Protein AF-A0A9P1DW07-F1 (afdb_monomer)

Organism: NCBI:txid2562237

Radius of gyration: 21.12 Å; Cα contacts (8 Å, |Δi|>4): 269; chains: 1; bounding box: 63×43×65 Å

pLDDT: mean 90.55, std 12.45, range [36.62, 98.5]

Sequence (239 aa):
MSRAAELGVNEEPRSFKAEVWDQTCLALPICAGLLSTQVVNTVSTVLVGHLGARDLAAVGLAVSLANVTGYSVIVGVATTLGTTAGQAFGARHFQEVSLGLQRCVLLCCALLILVGAMWFHSHRLLLLVGQEEIIAAMAAKYLRILFPGLCCFMVTQCLQLWLAAQRVTGIQASSGALLALVHLPLCWYLVDHLGYLGAAIATSAGNFLRMLWVIFKTCRALRDLENSWQGLSKLALRG

Secondary structure (DSSP, 8-state):
--TTSS-S-------HHHHHHHHHHHHHHHHHHHHHHHHHHHHHHHHHHTT-HHHHHHHHHHHHHHIIIIIHHHHHHHHHHHHHHHHHHHTT-HHHHHHHHHHHHHHHHHHHHHHHHHHHTHHHHHHHTT--HHHHHHHHHHHHHHHHHHHHHHHHHHHHHHHHTTT--HHHHHHHHHHHHHHHHHHHHHHHHHTHHHHHHHHHHHHHHHHHHHHHHHHHHTTT-TTT-----GGGG--

Foldseek 3Di:
DDPPVPPPDPPPPPDPVVVVVLVCVLVVLQVLLVVLVVVLVVLLLVLLVVVDPLLSLLQVVLVVLCVVQQVVVLLVLLLVLLVQLLVCVVVVVLVSLQLSLVLSLVVSVVSLVVSLVCLCCQLVVCVVVVDDNVSSVSSSLLSNLLSLLSNLLSLLSNLQSSCSSVSNSNLSNVLSVQLNVQLNVQSNVQCVPVNSSSSSNSSSVSSNVSSVSSVVVSVVCCVVVVRNHPDDDPVSVVD

InterPro domains:
  IPR002528 Multi antimicrobial extrusion protein [PF01554] (29-188)

Mean predicted aligned error: 6.07 Å

Structure (mmCIF, N/CA/C/O backbone):
data_AF-A0A9P1DW07-F1
#
_entry.id   AF-A0A9P1DW07-F1
#
loop_
_atom_site.group_PDB
_atom_site.id
_atom_site.type_symbol
_atom_site.label_atom_id
_atom_site.label_alt_id
_atom_site.label_comp_id
_atom_site.label_asym_id
_atom_site.label_entity_id
_atom_site.label_seq_id
_atom_site.pdbx_PDB_ins_code
_atom_site.Cartn_x
_atom_site.Cartn_y
_atom_site.Cartn_z
_atom_site.occupancy
_atom_site.B_iso_or_equiv
_atom_site.auth_seq_id
_atom_site.auth_comp_id
_atom_site.auth_asym_id
_atom_site.auth_atom_id
_atom_site.pdbx_PDB_model_num
ATOM 1 N N . MET A 1 1 ? -40.790 -1.338 36.936 1.00 43.06 1 MET A N 1
ATOM 2 C CA . MET A 1 1 ? -40.320 -2.178 35.808 1.00 43.06 1 MET A CA 1
ATOM 3 C C . MET A 1 1 ? -41.123 -1.716 34.598 1.00 43.06 1 MET A C 1
ATOM 5 O O . MET A 1 1 ? -42.328 -1.850 34.640 1.00 43.06 1 MET A O 1
ATOM 9 N N . SER A 1 2 ? -40.601 -0.988 33.616 1.00 37.62 2 SER A N 1
ATOM 10 C CA . SER A 1 2 ? -39.431 -1.295 32.796 1.00 37.62 2 SER A CA 1
ATOM 11 C C . SER A 1 2 ? -38.773 -0.002 32.295 1.00 37.62 2 SER A C 1
ATOM 13 O O . SER A 1 2 ? -39.424 0.854 31.705 1.00 37.62 2 SER A O 1
ATOM 15 N N . ARG A 1 3 ? -37.462 0.106 32.521 1.00 36.62 3 ARG A N 1
ATOM 16 C CA . ARG A 1 3 ? -36.552 1.218 32.187 1.00 36.62 3 ARG A CA 1
ATOM 17 C C . ARG A 1 3 ? -36.231 1.289 30.677 1.00 36.62 3 ARG A C 1
ATOM 19 O O . ARG A 1 3 ? -35.144 1.695 30.292 1.00 36.62 3 ARG A O 1
ATOM 26 N N . ALA A 1 4 ? -37.158 0.823 29.838 1.00 42.22 4 ALA A N 1
ATOM 27 C CA . ALA A 1 4 ? -37.002 0.687 28.388 1.00 42.22 4 ALA A CA 1
ATOM 28 C C . ALA A 1 4 ? -37.765 1.759 27.584 1.00 42.22 4 ALA A C 1
ATOM 30 O O . ALA A 1 4 ? -37.569 1.855 26.379 1.00 42.22 4 ALA A O 1
ATOM 31 N N . ALA A 1 5 ? -38.603 2.578 28.233 1.00 40.47 5 ALA A N 1
ATOM 32 C CA . ALA A 1 5 ? -39.397 3.618 27.567 1.00 40.47 5 ALA A CA 1
ATOM 33 C C . ALA A 1 5 ? -38.744 5.020 27.565 1.00 40.47 5 ALA A C 1
ATOM 35 O O . ALA A 1 5 ? -39.228 5.908 26.878 1.00 40.47 5 ALA A O 1
ATOM 36 N N . GLU A 1 6 ? -37.631 5.222 28.282 1.00 41.44 6 GLU A N 1
ATOM 37 C CA . GLU A 1 6 ? -36.925 6.520 28.357 1.00 41.44 6 GLU A CA 1
ATOM 38 C C . GLU A 1 6 ? -35.762 6.660 27.357 1.00 41.44 6 GLU A C 1
ATOM 40 O O . GLU A 1 6 ? -35.101 7.691 27.315 1.00 41.44 6 GLU A O 1
ATOM 45 N N . LEU A 1 7 ? -35.506 5.648 26.518 1.00 44.91 7 LEU A N 1
ATOM 46 C CA . LEU A 1 7 ? -34.444 5.691 25.499 1.00 44.91 7 LEU A CA 1
ATOM 47 C C . LEU A 1 7 ? -34.952 6.088 24.104 1.00 44.91 7 LEU A C 1
ATOM 49 O O . LEU A 1 7 ? -34.228 5.962 23.118 1.00 44.91 7 LEU A O 1
ATOM 53 N N . GLY A 1 8 ? -36.174 6.620 24.025 1.00 43.88 8 GLY A N 1
ATOM 54 C CA . GLY A 1 8 ? -36.666 7.367 22.871 1.00 43.88 8 GLY A CA 1
ATOM 55 C C . GLY A 1 8 ? -35.970 8.724 22.765 1.00 43.88 8 GLY A C 1
ATOM 56 O O . GLY A 1 8 ? -36.554 9.741 23.105 1.00 43.88 8 GLY A O 1
ATOM 57 N N . VAL A 1 9 ? -34.698 8.691 22.364 1.00 50.78 9 VAL A N 1
ATOM 58 C CA . VAL A 1 9 ? -33.989 9.665 21.519 1.00 50.78 9 VAL A CA 1
ATOM 59 C C . VAL A 1 9 ? -34.606 11.073 21.505 1.00 50.78 9 VAL A C 1
ATOM 61 O O . VAL A 1 9 ? -35.211 11.495 20.526 1.00 50.78 9 VAL A O 1
ATOM 64 N N . ASN A 1 10 ? -34.381 11.831 22.577 1.00 39.56 10 ASN A N 1
ATOM 65 C CA . ASN A 1 10 ? -34.263 13.285 22.489 1.00 39.56 10 ASN A CA 1
ATOM 66 C C . ASN A 1 10 ? -32.788 13.610 22.205 1.00 39.56 10 ASN A C 1
ATOM 68 O O . ASN A 1 10 ? -32.076 14.118 23.069 1.00 39.56 10 ASN A O 1
ATOM 72 N N . GLU A 1 11 ? -32.296 13.254 21.017 1.00 58.53 11 GLU A N 1
ATOM 73 C CA . GLU A 1 11 ? -31.087 13.892 20.496 1.00 58.53 11 GLU A CA 1
ATOM 74 C C . GLU A 1 11 ? -31.536 15.226 19.900 1.00 58.53 11 GLU A C 1
ATOM 76 O O . GLU A 1 11 ? -32.141 15.253 18.828 1.00 58.53 11 GLU A O 1
ATOM 81 N N . GLU A 1 12 ? -31.297 16.339 20.606 1.00 59.44 12 GLU A N 1
ATOM 82 C CA . GLU A 1 12 ? -31.370 17.645 19.949 1.00 59.44 12 GLU A CA 1
ATOM 83 C C . GLU A 1 12 ? -30.532 17.573 18.664 1.00 59.44 12 GLU A C 1
ATOM 85 O O . GLU A 1 12 ? -29.403 17.064 18.708 1.00 59.44 12 GLU A O 1
ATOM 90 N N . PRO A 1 13 ? -31.055 18.044 17.517 1.00 63.47 13 PRO A N 1
ATOM 91 C CA . PRO A 1 13 ? -30.317 17.989 16.270 1.00 63.47 13 PRO A CA 1
ATOM 92 C C . PRO A 1 13 ? -28.985 18.707 16.476 1.00 63.47 13 PRO A C 1
ATOM 94 O O . PRO A 1 13 ? -28.950 19.909 16.755 1.00 63.47 13 PRO A O 1
ATOM 97 N N . ARG A 1 14 ? -27.879 17.954 16.379 1.00 69.19 14 ARG A N 1
ATOM 98 C CA . ARG A 1 14 ? -26.529 18.514 16.476 1.00 69.19 14 ARG A CA 1
ATOM 99 C C . ARG A 1 14 ? -26.447 19.731 15.565 1.00 69.19 14 ARG A C 1
ATOM 101 O O . ARG A 1 14 ? -26.836 19.669 14.399 1.00 69.19 14 ARG A O 1
ATOM 108 N N . SER A 1 15 ? -25.932 20.837 16.100 1.00 87.69 15 SER A N 1
ATOM 109 C CA . SER A 1 15 ? -25.733 22.056 15.320 1.00 87.69 15 SER A CA 1
ATOM 110 C C . SER A 1 15 ? -24.989 21.722 14.029 1.00 87.69 15 SER A C 1
ATOM 112 O O . SER A 1 15 ? -23.922 21.109 14.073 1.00 87.69 15 SER A O 1
ATOM 114 N N . PHE A 1 16 ? -25.528 22.153 12.887 1.00 90.19 16 PHE A N 1
ATOM 115 C CA . PHE A 1 16 ? -24.941 21.897 11.569 1.00 90.19 16 PHE A CA 1
ATOM 116 C C . PHE A 1 16 ? -23.444 22.251 11.521 1.00 90.19 16 PHE A C 1
ATOM 118 O O . PHE A 1 16 ? -22.646 21.524 10.939 1.00 90.19 16 PHE A O 1
ATOM 125 N N . LYS A 1 17 ? -23.037 23.327 12.214 1.00 90.38 17 LYS A N 1
ATOM 126 C CA . LYS A 1 17 ? -21.627 23.732 12.325 1.00 90.38 17 LYS A CA 1
ATOM 127 C C . LYS A 1 1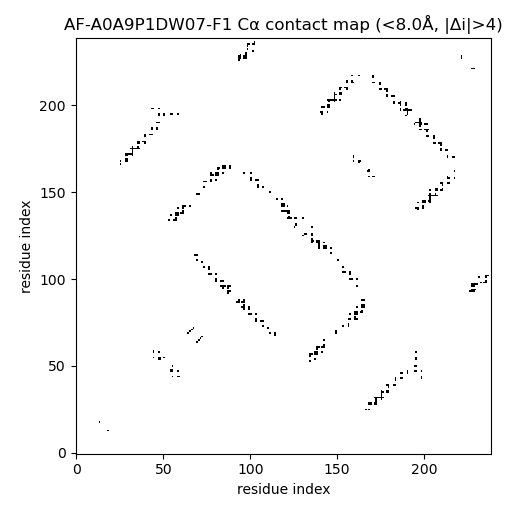7 ? -20.757 22.682 13.025 1.00 90.38 17 LYS A C 1
ATOM 129 O O . LYS A 1 17 ? -19.628 22.462 12.602 1.00 90.38 17 LYS A O 1
ATOM 134 N N . ALA A 1 18 ? -21.267 22.059 14.085 1.00 88.69 18 ALA A N 1
ATOM 135 C CA . ALA A 1 18 ? -20.545 21.032 14.831 1.00 88.69 18 ALA A CA 1
ATOM 136 C C . ALA A 1 18 ? -20.395 19.744 14.008 1.00 88.69 18 ALA A C 1
ATOM 138 O O . ALA A 1 18 ? -19.326 19.141 14.017 1.00 88.69 18 ALA A O 1
ATOM 139 N N . GLU A 1 19 ? -21.427 19.369 13.249 1.00 88.88 19 GLU A N 1
ATOM 140 C CA . GLU A 1 19 ? -21.374 18.206 12.356 1.00 88.88 19 GLU A CA 1
ATOM 141 C C . GLU A 1 19 ? -20.371 18.417 11.211 1.00 88.88 19 GLU A C 1
ATOM 143 O O . GLU A 1 19 ? -19.511 17.570 10.973 1.00 88.88 19 GLU A O 1
ATOM 148 N N . VAL A 1 20 ? -20.403 19.584 10.554 1.00 92.00 20 VAL A N 1
ATOM 149 C CA . VAL A 1 20 ? -19.418 19.946 9.516 1.00 92.00 20 VAL A CA 1
ATOM 150 C C . VAL A 1 20 ? -17.993 19.923 10.072 1.00 92.00 20 VAL A C 1
ATOM 152 O O . VAL A 1 20 ? -17.072 19.450 9.401 1.00 92.00 20 VAL A O 1
ATOM 155 N N . TRP A 1 21 ? -17.798 20.415 11.297 1.00 91.94 21 TRP A N 1
ATOM 156 C CA . TRP A 1 21 ? -16.494 20.401 11.955 1.00 91.94 21 TRP A CA 1
ATOM 157 C C . TRP A 1 21 ? -15.993 18.975 12.217 1.00 91.94 21 TRP A C 1
ATOM 159 O O . TRP A 1 21 ? -14.863 18.659 11.845 1.00 91.94 21 TRP A O 1
ATOM 169 N N . ASP A 1 22 ? -16.834 18.097 12.774 1.00 88.38 22 ASP A N 1
ATOM 170 C CA . ASP A 1 22 ? -16.482 16.693 13.047 1.00 88.38 22 ASP A CA 1
ATOM 171 C C . ASP A 1 22 ? -16.083 15.958 11.757 1.00 88.38 22 ASP A C 1
ATOM 173 O O . ASP A 1 22 ? -15.018 15.338 11.680 1.00 88.38 22 ASP A O 1
ATOM 177 N N . GLN A 1 23 ? -16.875 16.114 10.692 1.00 90.62 23 GLN A N 1
ATOM 178 C CA . GLN A 1 23 ? -16.579 15.508 9.390 1.00 90.62 23 GLN A CA 1
ATOM 179 C C . GLN A 1 23 ? -15.276 16.035 8.786 1.00 90.62 23 GLN A C 1
ATOM 181 O O . GLN A 1 23 ? -14.474 15.259 8.261 1.00 90.62 23 GLN A O 1
ATOM 186 N N . THR A 1 24 ? -15.022 17.338 8.902 1.00 90.62 24 THR A N 1
ATOM 187 C CA . THR A 1 24 ? -13.782 17.949 8.408 1.00 90.62 24 THR A CA 1
ATOM 188 C C . THR A 1 24 ? -12.565 17.420 9.170 1.00 90.62 24 THR A C 1
ATOM 190 O O . THR A 1 24 ? -11.564 17.052 8.551 1.00 90.62 24 THR A O 1
ATOM 193 N N . CYS A 1 25 ? -12.651 17.302 10.498 1.00 90.81 25 CYS A N 1
ATOM 194 C CA . CYS A 1 25 ? -11.580 16.746 11.327 1.00 90.81 25 CYS A CA 1
ATOM 195 C C . CYS A 1 25 ? -11.267 15.279 10.997 1.00 90.81 25 CYS A C 1
ATOM 197 O O . CYS A 1 25 ? -10.108 14.875 11.091 1.00 90.81 25 CYS A O 1
ATOM 199 N N . LEU A 1 26 ? -12.259 14.490 10.573 1.00 88.50 26 LEU A N 1
ATOM 200 C CA . LEU A 1 26 ? -12.047 13.110 10.124 1.00 88.50 26 LEU A CA 1
ATOM 201 C C . LEU A 1 26 ? -11.468 13.034 8.706 1.00 88.50 26 LEU A C 1
ATOM 203 O O . LEU A 1 26 ? -10.586 12.209 8.455 1.00 88.50 26 LEU A O 1
ATOM 207 N N . ALA A 1 27 ? -11.932 13.893 7.797 1.00 88.62 27 ALA A N 1
ATOM 208 C CA . ALA A 1 27 ? -11.516 13.901 6.397 1.00 88.62 27 ALA A CA 1
ATOM 209 C C . ALA A 1 27 ? -10.078 14.406 6.206 1.00 88.62 27 ALA A C 1
ATOM 211 O O . ALA A 1 27 ? -9.332 13.847 5.400 1.00 88.62 27 ALA A O 1
ATOM 212 N N . LEU A 1 28 ? -9.657 15.426 6.961 1.00 90.25 28 LEU A N 1
ATOM 213 C CA . LEU A 1 28 ? -8.336 16.051 6.816 1.00 90.25 28 LEU A CA 1
ATOM 214 C C . LEU A 1 28 ? -7.167 15.043 6.921 1.00 90.25 28 LEU A C 1
ATOM 216 O O . LEU A 1 28 ? -6.343 15.006 6.001 1.00 90.25 28 LEU A O 1
ATOM 220 N N . PRO A 1 29 ? -7.084 14.176 7.953 1.00 88.38 29 PRO A N 1
ATOM 221 C CA . PRO A 1 29 ? -6.041 13.150 8.047 1.00 88.38 29 PRO A CA 1
ATOM 222 C C . PRO A 1 29 ? -6.049 12.139 6.894 1.00 88.38 29 PRO A C 1
ATOM 224 O O . PRO A 1 29 ? -4.987 11.703 6.442 1.00 88.38 29 PRO A O 1
ATOM 227 N N . ILE A 1 30 ? -7.238 11.766 6.412 1.00 88.44 30 ILE A N 1
ATOM 228 C CA . ILE A 1 30 ? -7.403 10.821 5.301 1.00 88.44 30 ILE A CA 1
ATOM 229 C C . ILE A 1 30 ? -6.843 11.448 4.022 1.00 88.44 30 ILE A C 1
ATOM 231 O O . ILE A 1 30 ? -5.976 10.855 3.375 1.00 88.44 30 ILE A O 1
ATOM 235 N N . CYS A 1 31 ? -7.277 12.670 3.702 1.00 91.25 31 CYS A N 1
ATOM 236 C CA . CYS A 1 31 ? -6.806 13.432 2.547 1.00 91.25 31 CYS A CA 1
ATOM 237 C C . CYS A 1 31 ? -5.290 13.633 2.587 1.00 91.25 31 CYS A C 1
ATOM 239 O O . CYS A 1 31 ? -4.614 13.374 1.593 1.00 91.25 31 CYS A O 1
ATOM 241 N N . ALA A 1 32 ? -4.743 14.021 3.742 1.00 88.12 32 ALA A N 1
ATOM 242 C CA . ALA A 1 32 ? -3.303 14.186 3.915 1.00 88.12 32 ALA A CA 1
ATOM 243 C C . ALA A 1 32 ? -2.537 12.887 3.607 1.00 88.12 32 ALA A C 1
ATOM 245 O O . ALA A 1 32 ? -1.583 12.907 2.831 1.00 88.12 32 ALA A O 1
ATOM 246 N N . GLY A 1 33 ? -2.983 11.743 4.140 1.00 87.19 33 GLY A N 1
ATOM 247 C CA . GLY A 1 33 ? -2.339 10.451 3.879 1.00 87.19 33 GLY A CA 1
ATOM 248 C C . GLY A 1 33 ? -2.427 9.994 2.414 1.00 87.19 33 GLY A C 1
ATOM 249 O O . GLY A 1 33 ? -1.466 9.429 1.880 1.00 87.19 33 GLY A O 1
ATOM 250 N N . LEU A 1 34 ? -3.554 10.257 1.744 1.00 88.38 34 LEU A N 1
ATOM 251 C CA . LEU A 1 34 ? -3.725 9.961 0.316 1.00 88.38 34 LEU A CA 1
ATOM 252 C C . LEU A 1 34 ? -2.810 10.833 -0.548 1.00 88.38 34 LEU A C 1
ATOM 254 O O . LEU A 1 34 ? -2.123 10.314 -1.427 1.00 88.38 34 LEU A O 1
ATOM 258 N N . LEU A 1 35 ? -2.733 12.133 -0.255 1.00 90.81 35 LEU A N 1
ATOM 259 C CA . LEU A 1 35 ? -1.839 13.059 -0.951 1.00 90.81 35 LEU A CA 1
ATOM 260 C C . LEU A 1 35 ? -0.374 12.648 -0.802 1.00 90.81 35 LEU A C 1
ATOM 262 O O . LEU A 1 35 ? 0.342 12.617 -1.800 1.00 90.81 35 LEU A O 1
ATOM 266 N N . SER A 1 36 ? 0.067 12.252 0.398 1.00 87.94 36 SER A N 1
ATOM 267 C CA . SER A 1 36 ? 1.431 11.739 0.596 1.00 87.94 36 SER A CA 1
ATOM 268 C C . SER A 1 36 ? 1.735 10.538 -0.302 1.00 87.94 36 SER A C 1
ATOM 270 O O . SER A 1 36 ? 2.817 10.454 -0.878 1.00 87.94 36 SER A O 1
ATOM 272 N N . THR A 1 37 ? 0.768 9.631 -0.463 1.00 87.75 37 THR A N 1
ATOM 273 C CA . THR A 1 37 ? 0.916 8.455 -1.335 1.00 87.75 37 THR A CA 1
ATOM 274 C C . THR A 1 37 ? 1.032 8.867 -2.807 1.00 87.75 37 THR A C 1
ATOM 276 O O . THR A 1 37 ? 1.888 8.354 -3.526 1.00 87.75 37 THR A O 1
ATOM 279 N N . GLN A 1 38 ? 0.232 9.842 -3.250 1.00 88.38 38 GLN A N 1
ATOM 280 C CA . GLN A 1 38 ? 0.301 10.357 -4.621 1.00 88.38 38 GLN A CA 1
ATOM 281 C C . GLN A 1 38 ? 1.623 11.073 -4.908 1.00 88.38 38 GLN A C 1
ATOM 283 O O . GLN A 1 38 ? 2.214 10.850 -5.960 1.00 88.38 38 GLN A O 1
ATOM 288 N N . VAL A 1 39 ? 2.124 11.880 -3.969 1.00 90.00 39 VAL A N 1
ATOM 289 C CA . VAL A 1 39 ? 3.433 12.545 -4.096 1.00 90.00 39 VAL A CA 1
ATOM 290 C C . VAL A 1 39 ? 4.546 11.515 -4.275 1.00 90.00 39 VAL A C 1
ATOM 292 O O . VAL A 1 39 ? 5.371 11.652 -5.175 1.00 90.00 39 VAL A O 1
ATOM 295 N N . VAL A 1 40 ? 4.535 10.457 -3.466 1.00 89.94 40 VAL A N 1
ATOM 296 C CA . VAL A 1 40 ? 5.505 9.358 -3.541 1.00 89.94 40 VAL A CA 1
ATOM 297 C C . VAL A 1 40 ? 5.489 8.672 -4.913 1.00 89.94 40 VAL A C 1
ATOM 299 O O . VAL A 1 40 ? 6.546 8.511 -5.525 1.00 89.94 40 VAL A O 1
ATOM 302 N N . ASN A 1 41 ? 4.304 8.351 -5.438 1.00 88.56 41 ASN A N 1
ATOM 303 C CA . ASN A 1 41 ? 4.158 7.740 -6.764 1.00 88.56 41 ASN A CA 1
ATOM 304 C C . ASN A 1 41 ? 4.652 8.662 -7.892 1.00 88.56 41 ASN A C 1
ATOM 306 O O . ASN A 1 41 ? 5.342 8.216 -8.816 1.00 88.56 41 ASN A O 1
ATOM 310 N N . THR A 1 42 ? 4.331 9.955 -7.807 1.00 89.62 42 THR A N 1
ATOM 311 C CA . THR A 1 42 ? 4.776 10.959 -8.780 1.00 89.62 42 THR A CA 1
ATOM 312 C C . THR A 1 42 ? 6.293 11.085 -8.780 1.00 89.62 42 THR A C 1
ATOM 314 O O . THR A 1 42 ? 6.902 11.028 -9.845 1.00 89.62 42 THR A O 1
ATOM 317 N N . VAL A 1 43 ? 6.927 11.189 -7.608 1.00 90.44 43 VAL A N 1
ATOM 318 C CA . VAL A 1 43 ? 8.388 11.320 -7.521 1.00 90.44 43 VAL A CA 1
ATOM 319 C C . VAL A 1 43 ? 9.093 10.086 -8.074 1.00 90.44 43 VAL A C 1
ATOM 321 O O . VAL A 1 43 ? 10.026 10.236 -8.858 1.00 90.44 43 VAL A O 1
ATOM 324 N N . SER A 1 44 ? 8.627 8.874 -7.758 1.00 91.31 44 SER A N 1
ATOM 325 C CA . SER A 1 44 ? 9.186 7.656 -8.360 1.00 91.31 44 SER A CA 1
ATOM 326 C C . SER A 1 44 ? 9.119 7.674 -9.885 1.00 91.31 44 SER A C 1
ATOM 328 O O . SER A 1 44 ? 10.089 7.306 -10.543 1.00 91.31 44 SER A O 1
ATOM 330 N N . THR A 1 45 ? 8.007 8.140 -10.451 1.00 89.81 45 THR A N 1
ATOM 331 C CA . THR A 1 45 ? 7.834 8.226 -11.908 1.00 89.81 45 THR A CA 1
ATOM 332 C C . THR A 1 45 ? 8.760 9.276 -12.525 1.00 89.81 45 THR A C 1
ATOM 334 O O . THR A 1 45 ? 9.390 9.008 -13.544 1.00 89.81 45 THR A O 1
ATOM 337 N N . VAL A 1 46 ? 8.900 10.444 -11.888 1.00 93.69 46 VAL A N 1
ATOM 338 C CA . VAL A 1 46 ? 9.819 11.509 -12.330 1.00 93.69 46 VAL A CA 1
ATOM 339 C C . VAL A 1 46 ? 11.270 11.028 -12.314 1.00 93.69 46 VAL A C 1
ATOM 341 O O . VAL A 1 46 ? 11.989 11.228 -13.289 1.00 93.69 46 VAL A O 1
ATOM 344 N N . LEU A 1 47 ? 11.694 10.348 -11.244 1.00 94.19 47 LEU A N 1
ATOM 345 C CA . LEU A 1 47 ? 13.055 9.822 -11.123 1.00 94.19 47 LEU A CA 1
ATOM 346 C C . LEU A 1 47 ? 13.369 8.783 -12.202 1.00 94.19 47 LEU A C 1
ATOM 348 O O . LEU A 1 47 ? 14.429 8.848 -12.816 1.00 94.19 47 LEU A O 1
ATOM 352 N N . VAL A 1 48 ? 12.439 7.866 -12.481 1.00 94.75 48 VAL A N 1
ATOM 353 C CA . VAL A 1 48 ? 12.589 6.917 -13.595 1.00 94.75 48 VAL A CA 1
ATOM 354 C C . VAL A 1 48 ? 12.602 7.644 -14.942 1.00 94.75 48 VAL A C 1
ATOM 356 O O . VAL A 1 48 ? 13.348 7.254 -15.835 1.00 94.75 48 VAL A O 1
ATOM 359 N N . GLY A 1 49 ? 11.830 8.722 -15.088 1.00 94.12 49 GLY A N 1
ATOM 360 C CA . GLY A 1 49 ? 11.811 9.553 -16.292 1.00 94.12 49 GLY A CA 1
ATOM 361 C C . GLY A 1 49 ? 13.183 10.110 -16.680 1.00 94.12 49 GLY A C 1
ATOM 362 O O . GLY A 1 49 ? 13.486 10.189 -17.869 1.00 94.12 49 GLY A O 1
ATOM 363 N N . HIS A 1 50 ? 14.039 10.420 -15.703 1.00 94.00 50 HIS A N 1
ATOM 364 C CA . HIS A 1 50 ? 15.406 10.884 -15.961 1.00 94.00 50 HIS A CA 1
ATOM 365 C C . HIS A 1 50 ? 16.331 9.809 -16.551 1.00 94.00 50 HIS A C 1
ATOM 367 O O . HIS A 1 50 ? 17.329 10.163 -17.174 1.00 94.00 50 HIS A O 1
ATOM 373 N N . LEU A 1 51 ? 16.010 8.518 -16.401 1.00 94.50 51 LEU A N 1
ATOM 374 C CA . LEU A 1 51 ? 16.798 7.425 -16.990 1.00 94.50 51 LEU A CA 1
ATOM 375 C C . LEU A 1 51 ? 16.595 7.309 -18.507 1.00 94.50 51 LEU A C 1
ATOM 377 O O . LEU A 1 51 ? 17.470 6.823 -19.220 1.00 94.50 51 LEU A O 1
ATOM 381 N N . GLY A 1 52 ? 15.453 7.787 -19.007 1.00 96.06 52 GLY A N 1
ATOM 382 C CA . GLY A 1 52 ? 15.138 7.830 -20.428 1.00 96.06 52 GLY A CA 1
ATOM 383 C C . GLY A 1 52 ? 13.723 7.360 -20.752 1.00 96.06 52 GLY A C 1
ATOM 384 O O . GLY A 1 52 ? 13.034 6.716 -19.958 1.00 96.06 52 GLY A O 1
ATOM 385 N N . ALA A 1 53 ? 13.289 7.662 -21.978 1.00 95.94 53 ALA A N 1
ATOM 386 C CA . ALA A 1 53 ? 11.928 7.382 -22.440 1.00 95.94 53 ALA A CA 1
ATOM 387 C C . ALA A 1 53 ? 11.567 5.886 -22.398 1.00 95.94 53 ALA A C 1
ATOM 389 O O . ALA A 1 53 ? 10.422 5.532 -22.128 1.00 95.94 53 ALA A O 1
ATOM 390 N N . ARG A 1 54 ? 12.545 5.004 -22.632 1.00 96.56 54 ARG A N 1
ATOM 391 C CA . ARG A 1 54 ? 12.337 3.553 -22.629 1.00 96.56 54 ARG A CA 1
ATOM 392 C C . ARG A 1 54 ? 12.041 3.004 -21.231 1.00 96.56 54 ARG A C 1
ATOM 394 O O . ARG A 1 54 ? 11.095 2.233 -21.077 1.00 96.56 54 ARG A O 1
ATOM 401 N N . ASP A 1 55 ? 12.821 3.398 -20.226 1.00 96.44 55 ASP A N 1
ATOM 402 C CA . ASP A 1 55 ? 12.590 3.003 -18.832 1.00 96.44 55 ASP A CA 1
ATOM 403 C C . ASP A 1 55 ? 11.242 3.526 -18.336 1.00 96.44 55 ASP A C 1
ATOM 405 O O . ASP A 1 55 ? 10.458 2.777 -17.749 1.00 96.44 55 ASP A O 1
ATOM 409 N N . LEU A 1 56 ? 10.935 4.786 -18.652 1.00 96.50 56 LEU A N 1
ATOM 410 C CA . LEU A 1 56 ? 9.661 5.403 -18.310 1.00 96.50 56 LEU A CA 1
ATOM 411 C C . LEU A 1 56 ? 8.472 4.687 -18.959 1.00 96.50 56 LEU A C 1
ATOM 413 O O . LEU A 1 56 ? 7.474 4.452 -18.283 1.00 96.50 56 LEU A O 1
ATOM 417 N N . ALA A 1 57 ? 8.568 4.306 -20.234 1.00 97.00 57 ALA A N 1
ATOM 418 C CA . ALA A 1 57 ? 7.505 3.576 -20.924 1.00 97.00 57 ALA A CA 1
ATOM 419 C C . ALA A 1 57 ? 7.246 2.204 -20.280 1.00 97.00 57 ALA A C 1
ATOM 421 O O . ALA A 1 57 ? 6.097 1.849 -20.007 1.00 97.00 57 ALA A O 1
ATOM 422 N N . ALA A 1 58 ? 8.309 1.452 -19.976 1.00 97.50 58 ALA A N 1
ATOM 423 C CA . ALA A 1 58 ? 8.194 0.149 -19.327 1.00 97.50 58 ALA A CA 1
ATOM 424 C C . ALA A 1 58 ? 7.629 0.246 -17.902 1.00 97.50 58 ALA A C 1
ATOM 426 O O . ALA A 1 58 ? 6.732 -0.519 -17.539 1.00 97.50 58 ALA A O 1
ATOM 427 N N . VAL A 1 59 ? 8.119 1.192 -17.094 1.00 97.44 59 VAL A N 1
ATOM 428 C CA . VAL A 1 59 ? 7.609 1.413 -15.733 1.00 97.44 59 VAL A CA 1
ATOM 429 C C . VAL A 1 59 ? 6.187 1.953 -15.757 1.00 97.44 59 VAL A C 1
ATOM 431 O O . VAL A 1 59 ? 5.365 1.482 -14.981 1.00 97.44 59 VAL A O 1
ATOM 434 N N . GLY A 1 60 ? 5.860 2.874 -16.663 1.00 96.69 60 GLY A N 1
ATOM 435 C CA . GLY A 1 60 ? 4.503 3.385 -16.843 1.00 96.69 60 GLY A CA 1
ATOM 436 C C . GLY A 1 60 ? 3.516 2.257 -17.137 1.00 96.69 60 GLY A C 1
ATOM 437 O O . GLY A 1 60 ? 2.514 2.125 -16.438 1.00 96.69 60 GLY A O 1
ATOM 438 N N . LEU A 1 61 ? 3.850 1.374 -18.082 1.00 97.38 61 LEU A N 1
ATOM 439 C CA . LEU A 1 61 ? 3.049 0.189 -18.394 1.00 97.38 61 LEU A CA 1
ATOM 440 C C . LEU A 1 61 ? 2.891 -0.743 -17.181 1.00 97.38 61 LEU A C 1
ATOM 442 O O . LEU A 1 61 ? 1.782 -1.192 -16.884 1.00 97.38 61 LEU A O 1
ATOM 446 N N . ALA A 1 62 ? 3.981 -1.010 -16.456 1.00 97.62 62 ALA A N 1
ATOM 447 C CA . ALA A 1 62 ? 3.953 -1.832 -15.250 1.00 97.62 62 ALA A CA 1
ATOM 448 C C . ALA A 1 62 ? 3.078 -1.215 -14.147 1.00 97.62 62 ALA A C 1
ATOM 450 O O . ALA A 1 62 ? 2.249 -1.908 -13.564 1.00 97.62 62 ALA A O 1
ATOM 451 N N . VAL A 1 63 ? 3.223 0.083 -13.877 1.00 96.12 63 VAL A N 1
ATOM 452 C CA . VAL A 1 63 ? 2.439 0.815 -12.873 1.00 96.12 63 VAL A CA 1
ATOM 453 C C . VAL A 1 63 ? 0.962 0.856 -13.261 1.00 96.12 63 VAL A C 1
ATOM 455 O O . VAL A 1 63 ? 0.110 0.614 -12.409 1.00 96.12 63 VAL A O 1
ATOM 458 N N . SER A 1 64 ? 0.633 1.080 -14.535 1.00 96.25 64 SER A N 1
ATOM 459 C CA . SER A 1 64 ? -0.748 1.010 -15.028 1.00 96.25 64 SER A CA 1
ATOM 460 C C . SER A 1 64 ? -1.355 -0.374 -14.813 1.00 96.25 64 SER A C 1
ATOM 462 O O . SER A 1 64 ? -2.453 -0.478 -14.261 1.00 96.25 64 SER A O 1
ATOM 464 N N . LEU A 1 65 ? -0.632 -1.441 -15.176 1.00 97.06 65 LEU A N 1
ATOM 465 C CA . LEU A 1 65 ? -1.096 -2.807 -14.936 1.00 97.06 65 LEU A CA 1
ATOM 466 C C . LEU A 1 65 ? -1.258 -3.070 -13.435 1.00 97.06 65 LEU A C 1
ATOM 468 O O . LEU A 1 65 ? -2.263 -3.646 -13.018 1.00 97.06 65 LEU A O 1
ATOM 472 N N . ALA A 1 66 ? -0.313 -2.608 -12.615 1.00 97.56 66 ALA A N 1
ATOM 473 C CA . ALA A 1 66 ? -0.355 -2.787 -11.174 1.00 97.56 66 ALA A CA 1
ATOM 474 C C . ALA A 1 66 ? -1.543 -2.069 -10.525 1.00 97.56 66 ALA A C 1
ATOM 476 O O . ALA A 1 66 ? -2.197 -2.632 -9.645 1.00 97.56 66 ALA A O 1
ATOM 477 N N . ASN A 1 67 ? -1.846 -0.852 -10.981 1.00 96.25 67 ASN A N 1
ATOM 478 C CA . ASN A 1 67 ? -2.980 -0.065 -10.509 1.00 96.25 67 ASN A CA 1
ATOM 479 C C . ASN A 1 67 ? -4.297 -0.777 -10.794 1.00 96.25 67 ASN A C 1
ATOM 481 O O . ASN A 1 67 ? -5.042 -1.052 -9.859 1.00 96.25 67 ASN A O 1
ATOM 485 N N . VAL A 1 68 ? -4.539 -1.144 -12.053 1.00 96.62 68 VAL A N 1
ATOM 486 C CA . VAL A 1 68 ? -5.807 -1.760 -12.472 1.00 96.62 68 VAL A CA 1
ATOM 487 C C . VAL A 1 68 ? -6.007 -3.126 -11.824 1.00 96.62 68 VAL A C 1
ATOM 489 O O . VAL A 1 68 ? -7.090 -3.436 -11.336 1.00 96.62 68 VAL A O 1
ATOM 492 N N . THR A 1 69 ? -4.965 -3.953 -11.818 1.00 97.06 69 THR A N 1
ATOM 493 C CA . THR A 1 69 ? -5.122 -5.370 -11.477 1.00 97.06 69 THR A CA 1
ATOM 494 C C . THR A 1 69 ? -4.825 -5.698 -10.019 1.00 97.06 69 THR A C 1
ATOM 496 O O . THR A 1 69 ? -5.371 -6.664 -9.501 1.00 97.06 69 THR A O 1
ATOM 499 N N . GLY A 1 70 ? -3.983 -4.909 -9.347 1.00 97.12 70 GLY A N 1
ATOM 500 C CA . GLY A 1 70 ? -3.590 -5.126 -7.955 1.00 97.12 70 GLY A CA 1
ATOM 501 C C . GLY A 1 70 ? -4.206 -4.098 -7.014 1.00 97.12 70 GLY A C 1
ATOM 502 O O . GLY A 1 70 ? -5.063 -4.431 -6.194 1.00 97.12 70 GLY A O 1
ATOM 503 N N . TYR A 1 71 ? -3.774 -2.839 -7.125 1.00 96.56 71 TYR A N 1
ATOM 504 C CA . TYR A 1 71 ? -4.146 -1.793 -6.168 1.00 96.56 71 TYR A CA 1
ATOM 505 C C . TYR A 1 71 ? -5.657 -1.524 -6.151 1.00 96.56 71 TYR A C 1
ATOM 507 O O . TYR A 1 71 ? -6.245 -1.492 -5.071 1.00 96.56 71 TYR A O 1
ATOM 515 N N . SER A 1 72 ? -6.307 -1.393 -7.312 1.00 97.00 72 SER A N 1
ATOM 516 C CA . SER A 1 72 ? -7.754 -1.145 -7.402 1.00 97.00 72 SER A CA 1
ATOM 517 C C . SER A 1 72 ? -8.589 -2.281 -6.815 1.00 97.00 72 SER A C 1
ATOM 519 O O . SER A 1 72 ? -9.594 -2.011 -6.163 1.00 97.00 72 SER A O 1
ATOM 521 N N . VAL A 1 73 ? -8.164 -3.536 -6.985 1.00 96.75 73 VAL A N 1
ATOM 522 C CA . VAL A 1 73 ? -8.854 -4.704 -6.417 1.00 96.75 73 VAL A CA 1
ATOM 523 C C . VAL A 1 73 ? -8.806 -4.664 -4.889 1.00 96.75 73 VAL A C 1
ATOM 525 O O . VAL A 1 73 ? -9.841 -4.777 -4.233 1.00 96.75 73 VAL A O 1
ATOM 528 N N . ILE A 1 74 ? -7.620 -4.427 -4.319 1.00 97.94 74 ILE A N 1
ATOM 529 C CA . ILE A 1 74 ? -7.430 -4.295 -2.866 1.00 97.94 74 ILE A CA 1
ATOM 530 C C . ILE A 1 74 ? -8.255 -3.131 -2.316 1.00 97.94 74 ILE A C 1
ATOM 532 O O . ILE A 1 74 ? -8.961 -3.290 -1.322 1.00 97.94 74 ILE A O 1
ATOM 536 N N . VAL A 1 75 ? -8.162 -1.958 -2.951 1.00 96.44 75 VAL A N 1
ATOM 537 C CA . VAL A 1 75 ? -8.895 -0.761 -2.522 1.00 96.44 75 VAL A CA 1
ATOM 538 C C . VAL A 1 75 ? -10.399 -1.000 -2.602 1.00 96.44 75 VAL A C 1
ATOM 540 O O . VAL A 1 75 ? -11.101 -0.641 -1.665 1.00 96.44 75 VAL A O 1
ATOM 543 N N . GLY A 1 76 ? -10.897 -1.651 -3.656 1.00 97.12 76 GLY A N 1
ATOM 544 C CA . GLY A 1 76 ? -12.315 -1.980 -3.800 1.00 97.12 76 GLY A CA 1
ATOM 545 C C . GLY A 1 76 ? -12.840 -2.820 -2.635 1.00 97.12 76 GLY A C 1
ATOM 546 O O . GLY A 1 76 ? -13.796 -2.418 -1.972 1.00 97.12 76 GLY A O 1
ATOM 547 N N . VAL A 1 77 ? -12.171 -3.935 -2.327 1.00 97.19 77 VAL A N 1
ATOM 548 C CA . VAL A 1 77 ? -12.567 -4.824 -1.219 1.00 97.19 77 VAL A CA 1
ATOM 549 C C . VAL A 1 77 ? -12.448 -4.117 0.136 1.00 97.19 77 VAL A C 1
ATOM 551 O O . VAL A 1 77 ? -13.358 -4.192 0.964 1.00 97.19 77 VAL A O 1
ATOM 554 N N . ALA A 1 78 ? -11.357 -3.381 0.363 1.00 97.12 78 ALA A N 1
ATOM 555 C CA . ALA A 1 78 ? -11.146 -2.664 1.615 1.00 97.12 78 ALA A CA 1
ATOM 556 C C . ALA A 1 78 ? -12.159 -1.518 1.815 1.00 97.12 78 ALA A C 1
ATOM 558 O O . ALA A 1 78 ? -12.547 -1.231 2.947 1.00 97.12 78 ALA A O 1
ATOM 559 N N . THR A 1 79 ? -12.633 -0.875 0.744 1.00 96.12 79 THR A N 1
ATOM 560 C CA . THR A 1 79 ? -13.688 0.150 0.832 1.00 96.12 79 THR A CA 1
ATOM 561 C C . THR A 1 79 ? -15.011 -0.470 1.276 1.00 96.12 79 THR A C 1
ATOM 563 O O . THR A 1 79 ? -15.667 0.075 2.163 1.00 96.12 79 THR A O 1
ATOM 566 N N . THR A 1 80 ? -15.371 -1.647 0.750 1.00 96.25 80 THR A N 1
ATOM 567 C CA . THR A 1 80 ? -16.543 -2.405 1.223 1.00 96.25 80 THR A CA 1
ATOM 568 C C . THR A 1 80 ? -16.431 -2.754 2.707 1.00 96.25 80 THR A C 1
ATOM 570 O O . THR A 1 80 ? -17.412 -2.629 3.448 1.00 96.25 80 THR A O 1
ATOM 573 N N . LEU A 1 81 ? -15.232 -3.127 3.171 1.00 96.75 81 LEU A N 1
ATOM 574 C CA . LEU A 1 81 ? -14.967 -3.303 4.599 1.00 96.75 81 LEU A CA 1
ATOM 575 C C . LEU A 1 81 ? -15.224 -2.007 5.373 1.00 96.75 81 LEU A C 1
ATOM 577 O O . LEU A 1 81 ? -15.939 -2.042 6.366 1.00 96.75 81 LEU A O 1
ATOM 581 N N . GLY A 1 82 ? -14.682 -0.872 4.926 1.00 95.19 82 GLY A N 1
ATOM 582 C CA . GLY A 1 82 ? -14.877 0.420 5.591 1.00 95.19 82 GLY A CA 1
ATOM 583 C C . GLY A 1 82 ? -16.357 0.777 5.769 1.00 95.19 82 GLY A C 1
ATOM 584 O O . GLY A 1 82 ? -16.770 1.176 6.858 1.00 95.19 82 GLY A O 1
ATOM 585 N N . THR A 1 83 ? -17.180 0.561 4.739 1.00 94.94 83 THR A N 1
ATOM 586 C CA . THR A 1 83 ? -18.631 0.801 4.805 1.00 94.94 83 THR A CA 1
ATOM 587 C C . THR A 1 83 ? -19.334 -0.143 5.780 1.00 94.94 83 THR A C 1
ATOM 589 O O . THR A 1 83 ? -20.042 0.316 6.676 1.00 94.94 83 THR A O 1
ATOM 592 N N . THR A 1 84 ? -19.133 -1.455 5.637 1.00 95.12 84 THR A N 1
ATOM 593 C CA . THR A 1 84 ? -19.826 -2.464 6.461 1.00 95.12 84 THR A CA 1
ATOM 594 C C . THR A 1 84 ? -19.372 -2.430 7.922 1.00 95.12 84 THR A C 1
ATOM 596 O O . THR A 1 84 ? -20.203 -2.508 8.827 1.00 95.12 84 THR A O 1
ATOM 599 N N . ALA A 1 85 ? -18.077 -2.217 8.174 1.00 95.31 85 ALA A N 1
ATOM 600 C CA . ALA A 1 85 ? -17.544 -2.001 9.514 1.00 95.31 85 ALA A CA 1
ATOM 601 C C . ALA A 1 85 ? -18.078 -0.702 10.130 1.00 95.31 85 ALA A C 1
ATOM 603 O O . ALA A 1 85 ? -18.406 -0.700 11.310 1.00 95.31 85 ALA A O 1
ATOM 604 N N . GLY A 1 86 ? -18.221 0.379 9.354 1.00 94.38 86 GLY A N 1
ATOM 605 C CA . GLY A 1 86 ? -18.780 1.643 9.846 1.00 94.38 86 GLY A CA 1
ATOM 606 C C . GLY A 1 86 ? -20.241 1.502 10.280 1.00 94.38 86 GLY A C 1
ATOM 607 O O . GLY A 1 86 ? -20.621 1.981 11.349 1.00 94.38 86 GLY A O 1
ATOM 608 N N . GLN A 1 87 ? -21.045 0.772 9.501 1.00 95.56 87 GLN A N 1
ATOM 609 C CA . GLN A 1 87 ? -22.431 0.448 9.855 1.00 95.56 87 GLN A CA 1
ATOM 610 C C . GLN A 1 87 ? -22.510 -0.430 11.110 1.00 95.56 87 GLN A C 1
ATOM 612 O O . GLN A 1 87 ? -23.248 -0.105 12.041 1.00 95.56 87 GLN A O 1
ATOM 617 N N . ALA A 1 88 ? -21.725 -1.510 11.168 1.00 93.69 88 ALA A N 1
ATOM 618 C CA . ALA A 1 88 ? -21.689 -2.404 12.325 1.00 93.69 88 ALA A CA 1
ATOM 619 C C . ALA A 1 88 ? -21.206 -1.685 13.594 1.00 93.69 88 ALA A C 1
ATOM 621 O O . ALA A 1 88 ? -21.772 -1.882 14.668 1.00 93.69 88 ALA A O 1
ATOM 622 N N . PHE A 1 89 ? -20.205 -0.811 13.468 1.00 93.81 89 PHE A N 1
ATOM 623 C CA . PHE A 1 89 ? -19.695 0.001 14.568 1.00 93.81 89 PHE A CA 1
ATOM 624 C C . PHE A 1 89 ? -20.756 0.983 15.083 1.00 93.81 89 PHE A C 1
ATOM 626 O O . PHE A 1 89 ? -20.988 1.048 16.289 1.00 93.81 89 PHE A O 1
ATOM 633 N N . GLY A 1 90 ? -21.468 1.677 14.186 1.00 92.06 90 GLY A N 1
ATOM 634 C CA . GLY A 1 90 ? -22.595 2.546 14.549 1.00 92.06 90 GLY A CA 1
ATOM 635 C C . GLY A 1 90 ? -23.740 1.798 15.243 1.00 92.06 90 GLY A C 1
ATOM 636 O O . GLY A 1 90 ? -24.310 2.305 16.207 1.00 92.06 90 GLY A O 1
ATOM 637 N N . ALA A 1 91 ? -24.017 0.560 14.822 1.00 92.50 91 ALA A N 1
ATOM 638 C CA . ALA A 1 91 ? -25.001 -0.333 15.442 1.00 92.50 91 ALA A CA 1
ATOM 639 C C . ALA A 1 91 ? -24.496 -1.049 16.714 1.00 92.50 91 ALA A C 1
ATOM 641 O O . ALA A 1 91 ? -25.220 -1.860 17.287 1.00 92.50 91 ALA A O 1
ATOM 642 N N . ARG A 1 92 ? -23.263 -0.776 17.170 1.00 90.19 92 ARG A N 1
ATOM 643 C CA . ARG A 1 92 ? -22.603 -1.446 18.311 1.00 90.19 92 ARG A CA 1
ATOM 644 C C . ARG A 1 92 ? -22.441 -2.968 18.151 1.00 90.19 92 ARG A C 1
ATOM 646 O O . ARG A 1 92 ? -22.255 -3.687 19.132 1.00 90.19 92 ARG A O 1
ATOM 653 N N . HIS A 1 93 ? -22.450 -3.473 16.919 1.00 92.75 93 HIS A N 1
ATOM 654 C CA . HIS A 1 93 ? -22.188 -4.874 16.582 1.00 92.75 93 HIS A CA 1
ATOM 655 C C . HIS A 1 93 ? -20.679 -5.129 16.422 1.00 92.75 93 HIS A C 1
ATOM 657 O O . HIS A 1 93 ? -20.182 -5.424 15.334 1.00 92.75 93 HIS A O 1
ATOM 663 N N . PHE A 1 94 ? -19.920 -5.013 17.514 1.00 90.50 94 PHE A N 1
ATOM 664 C CA . PHE A 1 94 ? -18.451 -5.067 17.470 1.00 90.50 94 PHE A CA 1
ATOM 665 C C . PHE A 1 94 ? -17.875 -6.417 17.009 1.00 90.50 94 PHE A C 1
ATOM 667 O O . PHE A 1 94 ? -16.798 -6.466 16.414 1.00 90.50 94 PHE A O 1
ATOM 674 N N . GLN A 1 95 ? -18.609 -7.513 17.209 1.00 90.50 95 GLN A N 1
ATOM 675 C CA . GLN A 1 95 ? -18.217 -8.815 16.674 1.00 90.50 95 GLN A CA 1
ATOM 676 C C . GLN A 1 95 ? -18.144 -8.783 15.138 1.00 90.50 95 GLN A C 1
ATOM 678 O O . GLN A 1 95 ? -17.138 -9.212 14.570 1.00 90.50 95 GLN A O 1
ATOM 683 N N . GLU A 1 96 ? -19.139 -8.193 14.470 1.00 91.62 96 GLU A N 1
ATOM 684 C CA . GLU A 1 96 ? -19.160 -8.061 13.007 1.00 91.62 96 GLU A CA 1
ATOM 685 C C . GLU A 1 96 ? -18.051 -7.135 12.495 1.00 91.62 96 GLU A C 1
ATOM 687 O O . GLU A 1 96 ? -17.461 -7.402 11.450 1.00 91.62 96 GLU A O 1
ATOM 692 N N . VAL A 1 97 ? -17.678 -6.106 13.265 1.00 93.44 97 VAL A N 1
ATOM 693 C CA . VAL A 1 97 ? -16.519 -5.246 12.959 1.00 93.44 97 VAL A CA 1
ATOM 694 C C . VAL A 1 97 ? -15.225 -6.067 12.908 1.00 93.44 97 VAL A C 1
ATOM 696 O O . VAL A 1 97 ? -14.420 -5.905 11.986 1.00 93.44 97 VAL A O 1
ATOM 699 N N . SER A 1 98 ? -15.021 -6.976 13.866 1.00 91.81 98 SER A N 1
ATOM 700 C CA . SER A 1 98 ? -13.829 -7.835 13.909 1.00 91.81 98 SER A CA 1
ATOM 701 C C . SER A 1 98 ? -13.828 -8.918 12.818 1.00 91.81 98 SER A C 1
ATOM 703 O O . SER A 1 98 ? -12.791 -9.180 12.199 1.00 91.81 98 SER A O 1
ATOM 705 N N . LEU A 1 99 ? -14.991 -9.518 12.537 1.00 93.38 99 LEU A N 1
ATOM 706 C CA . LEU A 1 99 ? -15.156 -10.540 11.499 1.00 93.38 99 LEU A CA 1
ATOM 707 C C . LEU A 1 99 ? -15.012 -9.952 10.098 1.00 93.38 99 LEU A C 1
ATOM 709 O O . LEU A 1 99 ? -14.419 -10.594 9.230 1.00 93.38 99 LEU A O 1
ATOM 713 N N . GLY A 1 100 ? -15.501 -8.728 9.887 1.00 94.81 100 GLY A N 1
ATOM 714 C CA . GLY A 1 100 ? -15.351 -7.996 8.634 1.00 94.81 100 GLY A CA 1
ATOM 715 C C . GLY A 1 100 ? -13.886 -7.886 8.221 1.00 94.81 100 GLY A C 1
ATOM 716 O O . GLY A 1 100 ? -13.544 -8.237 7.091 1.00 94.81 100 GLY A O 1
ATOM 717 N N . LEU A 1 101 ? -12.999 -7.491 9.143 1.00 95.31 101 LEU A N 1
ATOM 718 C CA . LEU A 1 101 ? -11.563 -7.389 8.859 1.00 95.31 101 LEU A CA 1
ATOM 719 C C . LEU A 1 101 ? -10.965 -8.743 8.453 1.00 95.31 101 LEU A C 1
ATOM 721 O O . LEU A 1 101 ? -10.233 -8.820 7.468 1.00 95.31 101 LEU A O 1
ATOM 725 N N . GLN A 1 102 ? -11.298 -9.817 9.174 1.00 95.12 102 GLN A N 1
ATOM 726 C CA . GLN A 1 102 ? -10.786 -11.161 8.880 1.00 95.12 102 GLN A CA 1
ATOM 727 C C . GLN A 1 102 ? -11.243 -11.650 7.501 1.00 95.12 102 GLN A C 1
ATOM 729 O O . GLN A 1 102 ? -10.421 -12.101 6.705 1.00 95.12 102 GLN A O 1
ATOM 734 N N . ARG A 1 103 ? -12.537 -11.504 7.190 1.00 95.00 103 ARG A N 1
ATOM 735 C CA . ARG A 1 103 ? -13.117 -11.862 5.884 1.00 95.00 103 ARG A CA 1
ATOM 736 C C . ARG A 1 103 ? -12.487 -11.053 4.749 1.00 95.00 103 ARG A C 1
ATOM 738 O O . ARG A 1 103 ? -12.123 -11.624 3.725 1.00 95.00 103 ARG A O 1
ATOM 745 N N . CYS A 1 104 ? -12.295 -9.750 4.956 1.00 96.44 104 CYS A N 1
ATOM 746 C CA . CYS A 1 104 ? -11.636 -8.866 3.997 1.00 96.44 104 CYS A CA 1
ATOM 747 C C . CYS A 1 104 ? -10.198 -9.311 3.707 1.00 96.44 104 CYS A C 1
ATOM 749 O O . CYS A 1 104 ? -9.822 -9.443 2.546 1.00 96.44 104 CYS A O 1
ATOM 751 N N . VAL A 1 105 ? -9.399 -9.590 4.744 1.00 96.25 105 VAL A N 1
ATOM 752 C CA . VAL A 1 105 ? -8.009 -10.046 4.575 1.00 96.25 105 VAL A CA 1
ATOM 753 C C . VAL A 1 105 ? -7.957 -11.391 3.851 1.00 96.25 105 VAL A C 1
ATOM 755 O O . VAL A 1 105 ? -7.159 -11.547 2.931 1.00 96.25 105 VAL A O 1
ATOM 758 N N . LEU A 1 106 ? -8.824 -12.345 4.203 1.00 96.00 106 LEU A N 1
ATOM 759 C CA . LEU A 1 106 ? -8.896 -13.64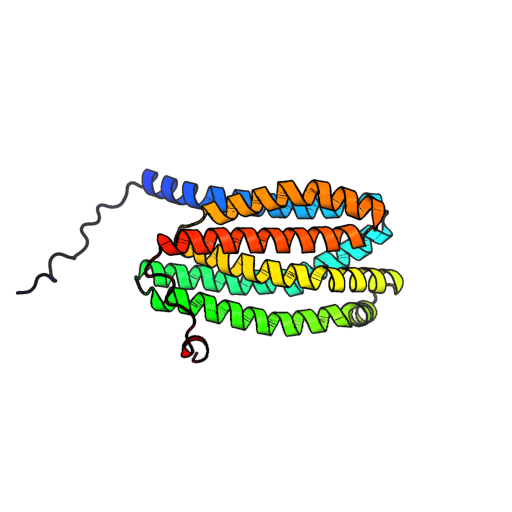6 3.528 1.00 96.00 106 LEU A CA 1
ATOM 760 C C . LEU A 1 106 ? -9.243 -13.506 2.040 1.00 96.00 106 LEU A C 1
ATOM 762 O O . LEU A 1 106 ? -8.575 -14.107 1.196 1.00 96.00 106 LEU A O 1
ATOM 766 N N . LEU A 1 107 ? -10.241 -12.681 1.714 1.00 96.62 107 LEU A N 1
ATOM 767 C CA . LEU A 1 107 ? -10.630 -12.408 0.331 1.00 96.62 107 LEU A CA 1
ATOM 768 C C . LEU A 1 107 ? -9.491 -11.736 -0.447 1.00 96.62 107 LEU A C 1
ATOM 770 O O . LEU A 1 107 ? -9.155 -12.167 -1.549 1.00 96.62 107 LEU A O 1
ATOM 774 N N . CYS A 1 108 ? -8.844 -10.730 0.142 1.00 97.12 108 CYS A N 1
ATOM 775 C CA . CYS A 1 108 ? -7.689 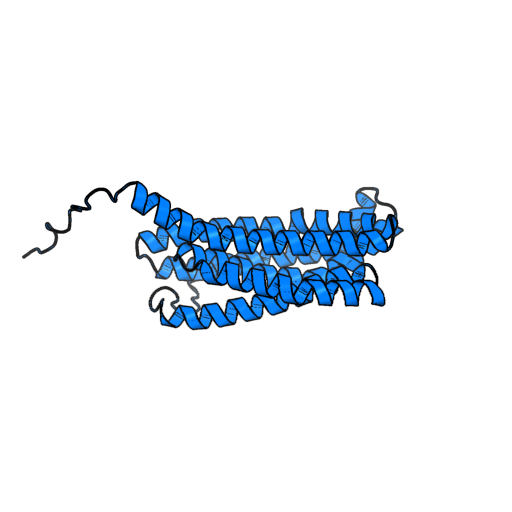-10.070 -0.458 1.00 97.12 108 CYS A CA 1
ATOM 776 C C . CYS A 1 108 ? -6.516 -11.035 -0.686 1.00 97.12 108 CYS A C 1
ATOM 778 O O . CYS A 1 108 ? -5.888 -10.976 -1.739 1.00 97.12 108 CYS A O 1
ATOM 780 N N . CYS A 1 109 ? -6.231 -11.946 0.250 1.00 97.25 109 CYS A N 1
ATOM 781 C CA . CYS A 1 109 ? -5.218 -12.989 0.069 1.00 97.25 109 CYS A CA 1
ATOM 782 C C . CYS A 1 109 ? -5.548 -13.902 -1.119 1.00 97.25 109 CYS A C 1
ATOM 784 O O . CYS A 1 109 ? -4.670 -14.173 -1.936 1.00 97.25 109 CYS A O 1
ATOM 786 N N . ALA A 1 110 ? -6.805 -14.339 -1.253 1.00 97.19 110 ALA A N 1
ATOM 787 C CA . ALA A 1 110 ? -7.236 -15.164 -2.381 1.00 97.19 110 ALA A CA 1
ATOM 788 C C . ALA A 1 110 ? -7.072 -14.429 -3.724 1.00 97.19 110 ALA A C 1
ATOM 790 O O . ALA A 1 110 ? -6.538 -14.989 -4.682 1.00 97.19 110 ALA A O 1
ATOM 791 N N . LEU A 1 111 ? -7.457 -13.152 -3.782 1.00 97.19 111 LEU A N 1
ATOM 792 C CA . LEU A 1 111 ? -7.299 -12.322 -4.978 1.00 97.19 111 LEU A CA 1
ATOM 793 C C . LEU A 1 111 ? -5.821 -12.054 -5.300 1.00 97.19 111 LEU A C 1
ATOM 795 O O . LEU A 1 111 ? -5.433 -12.104 -6.465 1.00 97.19 111 LEU A O 1
ATOM 799 N N . LEU A 1 112 ? -4.972 -11.849 -4.290 1.00 96.81 112 LEU A N 1
ATOM 800 C CA . LEU A 1 112 ? -3.531 -11.656 -4.477 1.00 96.81 112 LEU A CA 1
ATOM 801 C C . LEU A 1 112 ? -2.834 -12.870 -5.092 1.00 96.81 112 LEU A C 1
ATOM 803 O O . LEU A 1 112 ? -1.856 -12.685 -5.812 1.00 96.81 112 LEU A O 1
ATOM 807 N N . ILE A 1 113 ? -3.327 -14.090 -4.863 1.00 97.62 113 ILE A N 1
ATOM 808 C CA . ILE A 1 113 ? -2.804 -15.285 -5.542 1.00 97.62 113 ILE A CA 1
ATOM 809 C C . ILE A 1 113 ? -3.038 -15.171 -7.055 1.00 97.62 113 ILE A C 1
ATOM 811 O O . ILE A 1 113 ? -2.117 -15.407 -7.838 1.00 97.62 113 ILE A O 1
ATOM 815 N N . LEU A 1 114 ? -4.236 -14.745 -7.474 1.00 96.88 114 LEU A N 1
ATOM 816 C CA . LEU A 1 114 ? -4.567 -14.542 -8.890 1.00 96.88 114 LEU A CA 1
ATOM 817 C C . LEU A 1 114 ? -3.738 -13.408 -9.504 1.00 96.88 114 LEU A C 1
ATOM 819 O O . LEU A 1 114 ? -3.159 -13.571 -10.580 1.00 96.88 114 LEU A O 1
ATOM 823 N N . VAL A 1 115 ? -3.624 -12.280 -8.796 1.00 97.69 115 VAL A N 1
ATOM 824 C CA . VAL A 1 115 ? -2.808 -11.134 -9.227 1.00 97.69 115 VAL A CA 1
ATOM 825 C C . VAL A 1 115 ? -1.336 -11.526 -9.337 1.00 97.69 115 VAL A C 1
ATOM 827 O O . VAL A 1 115 ? -0.693 -11.212 -10.335 1.00 97.69 115 VAL A O 1
ATOM 830 N N . GLY A 1 116 ? -0.807 -12.261 -8.358 1.00 97.19 116 GLY A N 1
ATOM 831 C CA . GLY A 1 116 ? 0.570 -12.747 -8.352 1.00 97.19 116 GLY A CA 1
ATOM 832 C C . GLY A 1 116 ? 0.857 -13.694 -9.511 1.00 97.19 116 GLY A C 1
ATOM 833 O O . GLY A 1 116 ? 1.858 -13.519 -10.207 1.00 97.19 116 GLY A O 1
ATOM 834 N N . ALA A 1 117 ? -0.046 -14.639 -9.789 1.00 97.56 117 ALA A N 1
ATOM 835 C CA . ALA A 1 117 ? 0.067 -15.525 -10.944 1.00 97.56 117 ALA A CA 1
ATOM 836 C C . ALA A 1 117 ? 0.088 -14.734 -12.262 1.00 97.56 117 ALA A C 1
ATOM 838 O O . ALA A 1 117 ? 0.935 -14.983 -13.125 1.00 97.56 117 ALA A O 1
ATOM 839 N N . MET A 1 118 ? -0.789 -13.741 -12.399 1.00 97.19 118 MET A N 1
ATOM 840 C CA . MET A 1 118 ? -0.845 -12.883 -13.579 1.00 97.19 118 MET A CA 1
ATOM 841 C C . MET A 1 118 ? 0.409 -11.998 -13.711 1.00 97.19 118 MET A C 1
ATOM 843 O O . MET A 1 118 ? 0.972 -11.909 -14.800 1.00 97.19 118 MET A O 1
ATOM 847 N N . TRP A 1 119 ? 0.916 -11.395 -12.630 1.00 97.88 119 TRP A N 1
ATOM 848 C CA . TRP A 1 119 ? 2.151 -10.594 -12.657 1.00 97.88 119 TRP A CA 1
ATOM 849 C C . TRP A 1 119 ? 3.386 -11.447 -12.943 1.00 97.88 119 TRP A C 1
ATOM 851 O O . TRP A 1 119 ? 4.283 -11.008 -13.665 1.00 97.88 119 TRP A O 1
ATOM 861 N N . PHE A 1 120 ? 3.431 -12.686 -12.456 1.00 97.31 120 PHE A N 1
ATOM 862 C CA . PHE A 1 120 ? 4.517 -13.613 -12.762 1.00 97.31 120 PHE A CA 1
ATOM 863 C C . PHE A 1 120 ? 4.594 -13.918 -14.268 1.00 97.31 120 PHE A C 1
ATOM 865 O O . PHE A 1 120 ? 5.686 -13.901 -14.848 1.00 97.31 120 PHE A O 1
ATOM 872 N N . HIS A 1 121 ? 3.438 -14.088 -14.917 1.00 97.44 121 HIS A N 1
ATOM 873 C CA . HIS A 1 121 ? 3.307 -14.339 -16.358 1.00 97.44 121 HIS A CA 1
ATOM 874 C C . HIS A 1 121 ? 3.135 -13.065 -17.208 1.00 97.44 121 HIS A C 1
ATOM 876 O O . HIS A 1 121 ? 2.936 -13.165 -18.420 1.00 97.44 121 HIS A O 1
ATOM 882 N N . SER A 1 122 ? 3.263 -11.877 -16.606 1.00 97.38 122 SER A N 1
ATOM 883 C CA . SER A 1 122 ? 2.995 -10.586 -17.258 1.00 97.38 122 SER A CA 1
ATOM 884 C C . SER A 1 122 ? 3.781 -10.372 -18.545 1.00 97.38 122 SER A C 1
ATOM 886 O O . SER A 1 122 ? 3.228 -9.835 -19.490 1.00 97.38 122 SER A O 1
ATOM 888 N N . HIS A 1 123 ? 5.021 -10.859 -18.636 1.00 98.19 123 HIS A N 1
ATOM 889 C CA . HIS A 1 123 ? 5.812 -10.778 -19.866 1.00 98.19 123 HIS A CA 1
ATOM 890 C C . HIS A 1 123 ? 5.051 -11.353 -21.072 1.00 98.19 123 HIS A C 1
ATOM 892 O O . HIS A 1 123 ? 4.840 -10.652 -22.053 1.00 98.19 123 HIS A O 1
ATOM 898 N N . ARG A 1 124 ? 4.550 -12.593 -20.969 1.00 96.94 124 ARG A N 1
ATOM 899 C CA . ARG A 1 124 ? 3.789 -13.236 -22.054 1.00 96.94 124 ARG A CA 1
ATOM 900 C C . ARG A 1 124 ? 2.471 -12.518 -22.324 1.00 96.94 124 ARG A C 1
ATOM 902 O O . ARG A 1 124 ? 2.098 -12.357 -23.476 1.00 96.94 124 ARG A O 1
ATOM 909 N N . LEU A 1 125 ? 1.783 -12.077 -21.270 1.00 96.31 125 LEU A N 1
ATOM 910 C CA . LEU A 1 125 ? 0.531 -11.329 -21.407 1.00 96.31 125 LEU A CA 1
ATOM 911 C C . LEU A 1 125 ? 0.742 -10.017 -22.169 1.00 96.31 125 LEU A C 1
ATOM 913 O O . LEU A 1 125 ? -0.052 -9.685 -23.039 1.00 96.31 125 LEU A O 1
ATOM 917 N N . LEU A 1 126 ? 1.830 -9.300 -21.889 1.00 97.44 126 LEU A N 1
ATOM 918 C CA . LEU A 1 126 ? 2.160 -8.055 -22.574 1.00 97.44 126 LEU A CA 1
ATOM 919 C C . LEU A 1 126 ? 2.511 -8.295 -24.050 1.00 97.44 126 LEU A C 1
ATOM 921 O O . LEU A 1 126 ? 2.046 -7.536 -24.897 1.00 97.44 126 LEU A O 1
ATOM 925 N N . LEU A 1 127 ? 3.231 -9.375 -24.376 1.00 97.88 127 LEU A N 1
ATOM 926 C CA . LEU A 1 127 ? 3.473 -9.764 -25.774 1.00 97.88 127 LEU A CA 1
ATOM 927 C C . LEU A 1 127 ? 2.176 -10.086 -26.524 1.00 97.88 127 LEU A C 1
ATOM 929 O O . LEU A 1 127 ? 2.015 -9.679 -27.669 1.00 97.88 127 LEU A O 1
ATOM 933 N N . LEU A 1 128 ? 1.228 -10.772 -25.876 1.00 96.19 128 LEU A N 1
ATOM 934 C CA . LEU A 1 128 ? -0.078 -11.084 -26.472 1.00 96.19 128 LEU A CA 1
ATOM 935 C C . LEU A 1 128 ? -0.903 -9.827 -26.779 1.00 96.19 128 LEU A C 1
ATOM 937 O O . LEU A 1 128 ? -1.686 -9.825 -27.722 1.00 96.19 128 LEU A O 1
ATOM 941 N N . VAL A 1 129 ? -0.711 -8.758 -26.005 1.00 94.00 129 VAL A N 1
ATOM 942 C CA . VAL A 1 129 ? -1.345 -7.448 -26.227 1.00 94.00 129 VAL A CA 1
ATOM 943 C C . VAL A 1 129 ? -0.554 -6.600 -27.244 1.00 94.00 129 VAL A C 1
ATOM 945 O O . VAL A 1 129 ? -0.913 -5.460 -27.522 1.00 94.00 129 VAL A O 1
ATOM 948 N N . GLY A 1 130 ? 0.505 -7.153 -27.847 1.00 95.19 130 GLY A N 1
ATOM 949 C CA . GLY A 1 130 ? 1.278 -6.510 -28.912 1.00 95.19 130 GLY A CA 1
ATOM 950 C C . GLY A 1 130 ? 2.366 -5.553 -28.423 1.00 95.19 130 GLY A C 1
ATOM 951 O O . GLY A 1 130 ? 2.793 -4.688 -29.183 1.00 95.19 130 GLY A O 1
ATOM 952 N N . GLN A 1 131 ? 2.810 -5.669 -27.167 1.00 97.50 131 GLN A N 1
ATOM 953 C CA . GLN A 1 131 ? 3.933 -4.874 -26.660 1.00 97.50 131 GLN A CA 1
ATOM 954 C C . GLN A 1 131 ? 5.267 -5.343 -27.242 1.00 97.50 131 GLN A C 1
ATOM 956 O O . GLN A 1 131 ? 5.477 -6.533 -27.474 1.00 97.50 131 GLN A O 1
ATOM 961 N N . GLU A 1 132 ? 6.198 -4.404 -27.415 1.00 97.38 132 GLU A N 1
ATOM 962 C CA . GLU A 1 132 ? 7.571 -4.713 -27.812 1.00 97.38 132 GLU A CA 1
ATOM 963 C C . GLU A 1 132 ? 8.255 -5.598 -26.756 1.00 97.38 132 GLU A C 1
ATOM 965 O O . GLU A 1 132 ? 8.154 -5.336 -25.552 1.00 97.38 132 GLU A O 1
ATOM 970 N N . GLU A 1 133 ? 9.002 -6.607 -27.214 1.00 97.81 133 GLU A N 1
ATOM 971 C CA . GLU A 1 133 ? 9.702 -7.598 -26.384 1.00 97.81 133 GLU A CA 1
ATOM 972 C C . GLU A 1 133 ? 10.447 -6.970 -25.206 1.00 97.81 133 GLU A C 1
ATOM 974 O O . GLU A 1 133 ? 10.344 -7.400 -24.052 1.00 97.81 133 GLU A O 1
ATOM 979 N N . ILE A 1 134 ? 11.175 -5.894 -25.489 1.00 97.62 134 ILE A N 1
ATOM 980 C CA . ILE A 1 134 ? 12.057 -5.277 -24.516 1.00 97.62 134 ILE A CA 1
ATOM 981 C C . ILE A 1 134 ? 11.290 -4.511 -23.431 1.00 97.62 134 ILE A C 1
ATOM 983 O O . ILE A 1 134 ? 11.646 -4.590 -22.252 1.00 97.62 134 ILE A O 1
ATOM 987 N N . ILE A 1 135 ? 10.196 -3.840 -23.804 1.00 98.06 135 ILE A N 1
ATOM 988 C CA . ILE A 1 135 ? 9.296 -3.135 -22.886 1.00 98.06 135 ILE A CA 1
ATOM 989 C C . ILE A 1 135 ? 8.540 -4.150 -22.027 1.00 98.06 135 ILE A C 1
ATOM 991 O O . ILE A 1 135 ? 8.492 -4.012 -20.802 1.00 98.06 135 ILE A O 1
ATOM 995 N N . ALA A 1 136 ? 8.028 -5.219 -22.643 1.00 98.31 136 ALA A N 1
ATOM 996 C CA . ALA A 1 136 ? 7.338 -6.304 -21.954 1.00 98.31 136 ALA A CA 1
ATOM 997 C C . ALA A 1 136 ? 8.243 -6.995 -20.919 1.00 98.31 136 ALA A C 1
ATOM 999 O O . ALA A 1 136 ? 7.821 -7.260 -19.790 1.00 98.31 136 ALA A O 1
ATOM 1000 N N . ALA A 1 137 ? 9.505 -7.268 -21.265 1.00 98.44 137 ALA A N 1
ATOM 1001 C CA . ALA A 1 137 ? 10.486 -7.853 -20.351 1.00 98.44 137 ALA A CA 1
ATOM 1002 C C . ALA A 1 137 ? 10.815 -6.941 -19.160 1.00 98.44 137 ALA A C 1
ATOM 1004 O O . ALA A 1 137 ? 10.874 -7.416 -18.022 1.00 98.44 137 ALA A O 1
ATOM 1005 N N . MET A 1 138 ? 11.012 -5.643 -19.400 1.00 98.50 138 MET A N 1
ATOM 1006 C CA . MET A 1 138 ? 11.300 -4.668 -18.343 1.00 98.50 138 MET A CA 1
ATOM 1007 C C . MET A 1 138 ? 10.105 -4.489 -17.400 1.00 98.50 138 MET A C 1
ATOM 1009 O O . MET A 1 138 ? 10.262 -4.602 -16.182 1.00 98.50 138 MET A O 1
ATOM 1013 N N . ALA A 1 139 ? 8.900 -4.314 -17.947 1.00 98.44 139 ALA A N 1
ATOM 1014 C CA . ALA A 1 139 ? 7.674 -4.181 -17.164 1.00 98.44 139 ALA A CA 1
ATOM 1015 C C . ALA A 1 139 ? 7.407 -5.424 -16.297 1.00 98.44 139 ALA A C 1
ATOM 1017 O O . ALA A 1 139 ? 7.088 -5.311 -15.113 1.00 98.44 139 ALA A O 1
ATOM 1018 N N . ALA A 1 140 ? 7.616 -6.625 -16.846 1.00 98.44 140 ALA A N 1
ATOM 1019 C CA . ALA A 1 140 ? 7.434 -7.868 -16.104 1.00 98.44 140 ALA A CA 1
ATOM 1020 C C . ALA A 1 140 ? 8.422 -8.028 -14.940 1.00 98.44 140 ALA A C 1
ATOM 1022 O O . ALA A 1 140 ? 8.039 -8.475 -13.856 1.00 98.44 140 ALA A O 1
ATOM 1023 N N . LYS A 1 141 ? 9.694 -7.649 -15.132 1.00 98.44 141 LYS A N 1
ATOM 1024 C CA . LYS A 1 141 ? 10.684 -7.626 -14.042 1.00 98.44 141 LYS A CA 1
ATOM 1025 C C . LYS A 1 141 ? 10.269 -6.644 -12.949 1.00 98.44 141 LYS A C 1
ATOM 1027 O O . LYS A 1 141 ? 10.294 -7.012 -11.776 1.00 98.44 141 LYS A O 1
ATOM 1032 N N . TYR A 1 142 ? 9.835 -5.446 -13.335 1.00 98.50 142 TYR A N 1
ATOM 1033 C CA . TYR A 1 142 ? 9.357 -4.429 -12.401 1.00 98.50 142 TYR A CA 1
ATOM 1034 C C . TYR A 1 142 ? 8.187 -4.942 -11.547 1.00 98.50 142 TYR A C 1
ATOM 1036 O O . TYR A 1 142 ? 8.237 -4.862 -10.322 1.00 98.50 142 TYR A O 1
ATOM 1044 N N . LEU A 1 143 ? 7.172 -5.552 -12.171 1.00 98.50 143 LEU A N 1
ATOM 1045 C CA . LEU A 1 143 ? 6.006 -6.116 -11.476 1.00 98.50 143 LEU A CA 1
ATOM 1046 C C . LEU A 1 143 ?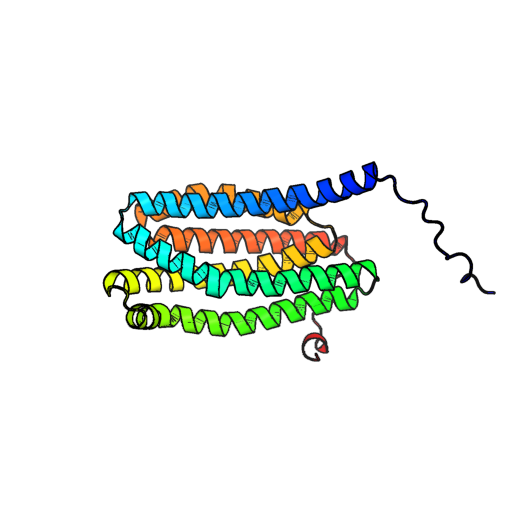 6.385 -7.203 -10.467 1.00 98.50 143 LEU A C 1
ATOM 1048 O O . LEU A 1 143 ? 5.889 -7.203 -9.343 1.00 98.50 143 LEU A O 1
ATOM 1052 N N . ARG A 1 144 ? 7.290 -8.117 -10.834 1.00 98.38 144 ARG A N 1
ATOM 1053 C CA . ARG A 1 144 ? 7.741 -9.186 -9.926 1.00 98.38 144 ARG A CA 1
ATOM 1054 C C . ARG A 1 144 ? 8.432 -8.630 -8.682 1.00 98.38 144 ARG A C 1
ATOM 1056 O O . ARG A 1 144 ? 8.212 -9.151 -7.595 1.00 98.38 144 ARG A O 1
ATOM 1063 N N . ILE A 1 145 ? 9.224 -7.567 -8.833 1.00 98.00 145 ILE A N 1
ATOM 1064 C CA . ILE A 1 145 ? 9.864 -6.877 -7.703 1.00 98.00 145 ILE A CA 1
ATOM 1065 C C . ILE A 1 145 ? 8.839 -6.101 -6.870 1.00 98.00 145 ILE A C 1
ATOM 1067 O O . ILE A 1 145 ? 8.979 -6.030 -5.654 1.00 98.00 145 ILE A O 1
ATOM 1071 N N . LEU A 1 146 ? 7.803 -5.545 -7.500 1.00 97.62 146 LEU A N 1
ATOM 1072 C CA . LEU A 1 146 ? 6.756 -4.779 -6.824 1.00 97.62 146 LEU A CA 1
ATOM 1073 C C . LEU A 1 146 ? 5.793 -5.660 -6.003 1.00 97.62 146 LEU A C 1
ATOM 1075 O O . LEU A 1 146 ? 5.172 -5.184 -5.052 1.00 97.62 146 LEU A O 1
ATOM 1079 N N . PHE A 1 147 ? 5.649 -6.941 -6.359 1.00 98.25 147 PHE A N 1
ATOM 1080 C CA . PHE A 1 147 ? 4.647 -7.843 -5.780 1.00 98.25 147 PHE A CA 1
ATOM 1081 C C . PHE A 1 147 ? 4.703 -7.972 -4.241 1.00 98.25 147 PHE A C 1
ATOM 1083 O O . PHE A 1 147 ? 3.655 -7.832 -3.608 1.00 98.25 147 PHE A O 1
ATOM 1090 N N . PRO A 1 148 ? 5.866 -8.152 -3.582 1.00 97.62 148 PRO A N 1
ATOM 1091 C CA . PRO A 1 148 ? 5.931 -8.153 -2.116 1.00 97.62 148 PRO A CA 1
ATOM 1092 C C . PRO A 1 148 ? 5.427 -6.840 -1.496 1.00 97.62 148 PRO A C 1
ATOM 1094 O O . PRO A 1 148 ? 4.752 -6.849 -0.463 1.00 97.62 148 PRO A O 1
ATOM 1097 N N . GLY A 1 149 ? 5.705 -5.709 -2.154 1.00 97.12 149 GLY A N 1
ATOM 1098 C CA . GLY A 1 149 ? 5.184 -4.398 -1.778 1.00 97.12 149 GLY A CA 1
ATOM 1099 C C . GLY A 1 149 ? 3.660 -4.323 -1.841 1.00 97.12 149 GLY A C 1
ATOM 1100 O O . GLY A 1 149 ? 3.039 -3.769 -0.933 1.00 97.12 149 GLY A O 1
ATOM 1101 N N . LEU A 1 150 ? 3.050 -4.936 -2.860 1.00 97.88 150 LEU A N 1
ATOM 1102 C CA . LEU A 1 150 ? 1.594 -5.030 -2.999 1.00 97.88 150 LEU A CA 1
ATOM 1103 C C . LEU A 1 150 ? 0.957 -5.808 -1.833 1.00 97.88 150 LEU A C 1
ATOM 1105 O O . LEU A 1 150 ? -0.065 -5.383 -1.293 1.00 97.88 150 LEU A O 1
ATOM 1109 N N . CYS A 1 151 ? 1.579 -6.904 -1.388 1.00 98.12 151 CYS A N 1
ATOM 1110 C CA . CYS A 1 151 ? 1.117 -7.657 -0.216 1.00 98.12 151 CYS A CA 1
ATOM 1111 C C . CYS A 1 151 ? 1.144 -6.800 1.061 1.00 98.12 151 CYS A C 1
ATOM 1113 O O . CYS A 1 151 ? 0.194 -6.814 1.845 1.00 98.12 151 CYS A O 1
ATOM 1115 N N . CYS A 1 152 ? 2.197 -6.000 1.251 1.00 97.81 152 CYS A N 1
ATOM 1116 C CA . CYS A 1 152 ? 2.299 -5.083 2.392 1.00 97.81 152 CYS A CA 1
ATOM 1117 C C . CYS A 1 152 ? 1.254 -3.958 2.321 1.00 97.81 152 CYS A C 1
ATOM 1119 O O . CYS A 1 152 ? 0.646 -3.572 3.329 1.00 97.81 152 CYS A O 1
ATOM 1121 N N . PHE A 1 153 ? 1.009 -3.448 1.113 1.00 96.81 153 PHE A N 1
ATOM 1122 C CA . PHE A 1 153 ? -0.037 -2.466 0.856 1.00 96.81 153 PHE A CA 1
ATOM 1123 C C . PHE A 1 153 ? -1.427 -3.017 1.204 1.00 96.81 153 PHE A C 1
ATOM 1125 O O . PHE A 1 153 ? -2.205 -2.307 1.839 1.00 96.81 153 PHE A O 1
ATOM 1132 N N . MET A 1 154 ? -1.716 -4.279 0.867 1.00 97.88 154 MET A N 1
ATOM 1133 C CA . MET A 1 154 ? -2.987 -4.945 1.177 1.00 97.88 154 MET A CA 1
ATOM 1134 C C . MET A 1 154 ? -3.312 -4.927 2.670 1.00 97.88 154 MET A C 1
ATOM 1136 O O . MET A 1 154 ? -4.383 -4.454 3.059 1.00 97.88 154 MET A O 1
ATOM 1140 N N . VAL A 1 155 ? -2.368 -5.367 3.505 1.00 97.31 155 VAL A N 1
ATOM 1141 C CA . VAL A 1 155 ? -2.531 -5.362 4.968 1.00 97.31 155 VAL A CA 1
ATOM 1142 C C . VAL A 1 155 ? -2.767 -3.940 5.466 1.00 97.31 155 VAL A C 1
ATOM 1144 O O . VAL A 1 155 ? -3.675 -3.690 6.261 1.00 97.31 155 VAL A O 1
ATOM 1147 N N . THR A 1 156 ? -1.986 -2.990 4.950 1.00 96.50 156 THR A N 1
ATOM 1148 C CA . THR A 1 156 ? -2.101 -1.586 5.340 1.00 96.50 156 THR A CA 1
ATOM 1149 C C . THR A 1 156 ? -3.471 -1.002 4.992 1.00 96.50 156 THR A C 1
ATOM 1151 O O . THR A 1 156 ? -4.078 -0.353 5.840 1.00 96.50 156 THR A O 1
ATOM 1154 N N . GLN A 1 157 ? -3.979 -1.243 3.780 1.00 96.94 157 GLN A N 1
ATOM 1155 C CA . GLN A 1 157 ? -5.279 -0.726 3.348 1.00 96.94 157 GLN A CA 1
ATOM 1156 C C . GLN A 1 157 ? -6.438 -1.305 4.152 1.00 96.94 157 GLN A C 1
ATOM 1158 O O . GLN A 1 157 ? -7.317 -0.550 4.564 1.00 96.94 157 GLN A O 1
ATOM 1163 N N . CYS A 1 158 ? -6.436 -2.619 4.396 1.00 97.38 158 CYS A N 1
ATOM 1164 C CA . CYS A 1 158 ? -7.494 -3.262 5.176 1.00 97.38 158 CYS A CA 1
ATOM 1165 C C . CYS A 1 158 ? -7.554 -2.676 6.593 1.00 97.38 158 CYS A C 1
ATOM 1167 O O . CYS A 1 158 ? -8.628 -2.308 7.064 1.00 97.38 158 CYS A O 1
ATOM 1169 N N . LEU A 1 159 ? -6.397 -2.517 7.248 1.00 96.69 159 LEU A N 1
ATOM 1170 C CA . LEU A 1 159 ? -6.319 -1.924 8.584 1.00 96.69 159 LEU A CA 1
ATOM 1171 C C . LEU A 1 159 ? -6.734 -0.452 8.598 1.00 96.69 159 LEU A C 1
ATOM 1173 O O . LEU A 1 159 ? -7.472 -0.043 9.488 1.00 96.69 159 LEU A O 1
ATOM 1177 N N . GLN A 1 160 ? -6.291 0.350 7.628 1.00 95.12 160 GLN A N 1
ATOM 1178 C CA . GLN A 1 160 ? -6.623 1.776 7.581 1.00 95.12 160 GLN A CA 1
ATOM 1179 C C . GLN A 1 160 ? -8.124 2.016 7.424 1.00 95.12 160 GLN A C 1
ATOM 1181 O O . GLN A 1 160 ? -8.678 2.827 8.161 1.00 95.12 160 GLN A O 1
ATOM 1186 N N . LEU A 1 161 ? -8.795 1.297 6.521 1.00 95.19 161 LEU A N 1
ATOM 1187 C CA . LEU A 1 161 ? -10.240 1.455 6.325 1.00 95.19 161 LEU A CA 1
ATOM 1188 C C . LEU A 1 161 ? -11.049 0.879 7.493 1.00 95.19 161 LEU A C 1
ATOM 1190 O O . LEU A 1 161 ? -12.054 1.468 7.887 1.00 95.19 161 LEU A O 1
ATOM 1194 N N . TRP A 1 162 ? -10.566 -0.195 8.118 1.00 95.94 162 TRP A N 1
ATOM 1195 C CA . TRP A 1 162 ? -11.140 -0.722 9.357 1.00 95.94 162 TRP A CA 1
ATOM 1196 C C . TRP A 1 162 ? -11.009 0.246 10.546 1.00 95.94 162 TRP A C 1
ATOM 1198 O O . TRP A 1 162 ? -11.941 0.395 11.334 1.00 95.94 162 TRP A O 1
ATOM 1208 N N . LEU A 1 163 ? -9.873 0.934 10.681 1.00 94.56 163 LEU A N 1
ATOM 1209 C CA . LEU A 1 163 ? -9.652 1.960 11.708 1.00 94.56 163 LEU A CA 1
ATOM 1210 C C . LEU A 1 163 ? -10.458 3.233 11.425 1.00 94.56 163 LEU A C 1
ATOM 1212 O O . LEU A 1 163 ? -11.044 3.811 12.341 1.00 94.56 163 LEU A O 1
ATOM 1216 N N . ALA A 1 164 ? -10.527 3.658 10.161 1.00 93.44 164 ALA A N 1
ATOM 1217 C CA . ALA A 1 164 ? -11.306 4.819 9.743 1.00 93.44 164 ALA A CA 1
ATOM 1218 C C . ALA A 1 164 ? -12.805 4.627 10.021 1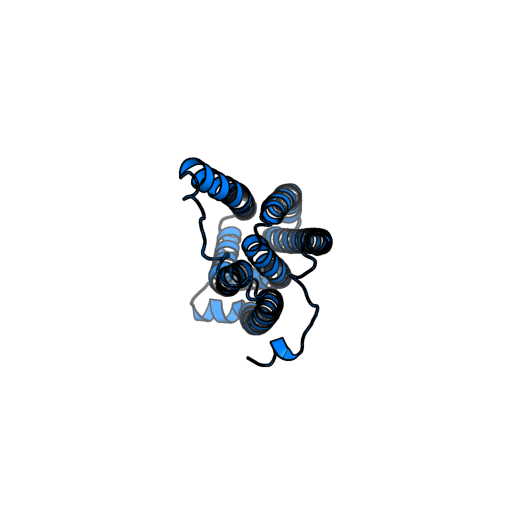.00 93.44 164 ALA A C 1
ATOM 1220 O O . ALA A 1 164 ? -13.451 5.555 10.506 1.00 93.44 164 ALA A O 1
ATOM 1221 N N . ALA A 1 165 ? -13.334 3.413 9.822 1.00 93.19 165 ALA A N 1
ATOM 1222 C CA . ALA A 1 165 ? -14.704 3.045 10.193 1.00 93.19 165 ALA A CA 1
ATOM 1223 C C . ALA A 1 165 ? -15.014 3.257 11.690 1.00 93.19 165 ALA A C 1
ATOM 1225 O O . ALA A 1 165 ? -16.161 3.485 12.063 1.00 93.19 165 ALA A O 1
ATOM 1226 N N . GLN A 1 166 ? -13.983 3.232 12.537 1.00 93.19 166 GLN A N 1
ATOM 1227 C CA . GLN A 1 166 ? -14.056 3.446 13.985 1.00 93.19 166 GLN A CA 1
ATOM 1228 C C . GLN A 1 166 ? -13.605 4.857 14.391 1.00 93.19 166 GLN A C 1
ATOM 1230 O O . GLN A 1 166 ? -13.313 5.106 15.558 1.00 93.19 166 GLN A O 1
ATOM 1235 N N . ARG A 1 167 ? -13.517 5.787 13.428 1.00 90.44 167 ARG A N 1
ATOM 1236 C CA . ARG A 1 167 ? -13.064 7.180 13.601 1.00 90.44 167 ARG A CA 1
ATOM 1237 C C . ARG A 1 167 ? -11.595 7.339 14.022 1.00 90.44 167 ARG A C 1
ATOM 1239 O O . ARG A 1 167 ? -11.177 8.430 14.400 1.00 90.44 167 ARG A O 1
ATOM 1246 N N . VAL A 1 168 ? -10.767 6.300 13.884 1.00 92.00 168 VAL A N 1
ATOM 1247 C CA . VAL A 1 168 ? -9.319 6.359 14.159 1.00 92.00 168 VAL A CA 1
ATOM 1248 C C . VAL A 1 168 ? -8.551 6.690 12.874 1.00 92.00 168 VAL A C 1
ATOM 1250 O O . VAL A 1 168 ? -7.852 5.859 12.294 1.00 92.00 168 VAL A O 1
ATOM 1253 N N . THR A 1 169 ? -8.673 7.930 12.398 1.00 90.00 169 THR A N 1
ATOM 1254 C CA . THR A 1 169 ? -8.106 8.363 11.101 1.00 90.00 169 THR A CA 1
ATOM 1255 C C . THR A 1 169 ? -6.673 8.902 11.197 1.00 90.00 169 THR A C 1
ATOM 1257 O O . THR A 1 169 ? -5.940 8.911 10.207 1.00 90.00 169 THR A O 1
ATOM 1260 N N . GLY A 1 170 ? -6.208 9.283 12.394 1.00 89.00 170 GLY A N 1
ATOM 1261 C CA . GLY A 1 170 ? -4.857 9.831 12.600 1.00 89.00 170 GLY A CA 1
ATOM 1262 C C . GLY A 1 170 ? -3.716 8.867 12.237 1.00 89.00 170 GLY A C 1
ATOM 1263 O O . GLY A 1 170 ? -2.620 9.297 11.866 1.00 89.00 170 GLY A O 1
ATOM 1264 N N . ILE A 1 171 ? -3.969 7.553 12.278 1.00 92.19 171 ILE A N 1
ATOM 1265 C CA . ILE A 1 171 ? -2.988 6.534 11.874 1.00 92.19 171 ILE A CA 1
ATOM 1266 C C . ILE A 1 171 ? -2.670 6.660 10.378 1.00 92.19 171 ILE A C 1
ATOM 1268 O O . ILE A 1 171 ? -1.495 6.598 10.007 1.00 92.19 171 ILE A O 1
ATOM 1272 N N . GLN A 1 172 ? -3.675 6.930 9.538 1.00 89.25 172 GLN A N 1
ATOM 1273 C CA . GLN A 1 172 ? -3.497 7.096 8.097 1.00 89.25 172 GLN A CA 1
ATOM 1274 C C . GLN A 1 172 ? -2.559 8.263 7.774 1.00 89.25 172 GLN A C 1
ATOM 1276 O O . GLN A 1 172 ? -1.561 8.053 7.081 1.00 89.25 172 GLN A O 1
ATOM 1281 N N . ALA A 1 173 ? -2.794 9.442 8.357 1.00 89.12 173 ALA A N 1
ATOM 1282 C CA . ALA A 1 173 ? -1.921 10.605 8.181 1.00 89.12 173 ALA A CA 1
ATOM 1283 C C . ALA A 1 173 ? -0.477 10.315 8.618 1.00 89.12 173 ALA A C 1
ATOM 1285 O O . ALA A 1 173 ? 0.460 10.547 7.856 1.00 89.12 173 ALA A O 1
ATOM 1286 N N . SER A 1 174 ? -0.290 9.736 9.812 1.00 93.44 174 SER A N 1
ATOM 1287 C CA . SER A 1 174 ? 1.055 9.428 10.322 1.00 93.44 174 SER A CA 1
ATOM 1288 C C . SER A 1 174 ? 1.817 8.437 9.434 1.00 93.44 174 SER A C 1
ATOM 1290 O O . SER A 1 174 ? 3.016 8.590 9.220 1.00 93.44 174 SER A O 1
ATOM 1292 N N . SER A 1 175 ? 1.120 7.445 8.870 1.00 93.19 175 SER A N 1
ATOM 1293 C CA . SER A 1 175 ? 1.722 6.473 7.956 1.00 93.19 175 SER A CA 1
ATOM 1294 C C . SER A 1 175 ? 2.059 7.075 6.586 1.00 93.19 175 SER A C 1
ATOM 1296 O O . SER A 1 175 ? 3.069 6.701 5.996 1.00 93.19 175 SER A O 1
ATOM 1298 N N . GLY A 1 176 ? 1.253 8.026 6.098 1.00 90.25 176 GLY A N 1
ATOM 1299 C CA . GLY A 1 176 ? 1.531 8.775 4.871 1.00 90.25 176 GLY A CA 1
ATOM 1300 C C . GLY A 1 176 ? 2.757 9.672 5.021 1.00 90.25 176 GLY A C 1
ATOM 1301 O O . GLY A 1 176 ? 3.630 9.659 4.157 1.00 90.25 176 GLY A O 1
ATOM 1302 N N . ALA A 1 177 ? 2.875 10.367 6.157 1.00 91.12 177 ALA A N 1
ATOM 1303 C CA . ALA A 1 177 ? 4.053 11.166 6.483 1.00 91.12 177 ALA A CA 1
ATOM 1304 C C . ALA A 1 177 ? 5.324 10.306 6.565 1.00 91.12 177 ALA A C 1
ATOM 1306 O O . ALA A 1 177 ? 6.333 10.654 5.958 1.00 91.12 177 ALA A O 1
ATOM 1307 N N . LEU A 1 178 ? 5.265 9.154 7.247 1.00 92.56 178 LEU A N 1
ATOM 1308 C CA . LEU A 1 178 ? 6.385 8.209 7.301 1.00 92.56 178 LEU A CA 1
ATOM 1309 C C . LEU A 1 178 ? 6.801 7.747 5.898 1.00 92.56 178 LEU A C 1
ATOM 1311 O O . LEU A 1 178 ? 7.988 7.758 5.578 1.00 92.56 178 LEU A O 1
ATOM 1315 N N . LEU A 1 179 ? 5.826 7.366 5.064 1.00 91.50 179 LEU A N 1
ATOM 1316 C CA . LEU A 1 179 ? 6.091 6.936 3.695 1.00 91.50 179 LEU A CA 1
ATOM 1317 C C . LEU A 1 179 ? 6.772 8.053 2.898 1.00 91.50 179 LEU A C 1
ATOM 1319 O O . LEU A 1 179 ? 7.798 7.799 2.284 1.00 91.50 179 LEU A O 1
ATOM 1323 N N . ALA A 1 180 ? 6.255 9.283 2.942 1.00 89.81 180 ALA A N 1
ATOM 1324 C CA . ALA A 1 180 ? 6.848 10.411 2.228 1.00 89.81 180 ALA A CA 1
ATOM 1325 C C . ALA A 1 180 ? 8.289 10.700 2.683 1.00 89.81 180 ALA A C 1
ATOM 1327 O O . ALA A 1 180 ? 9.171 10.869 1.845 1.00 89.81 180 ALA A O 1
ATOM 1328 N N .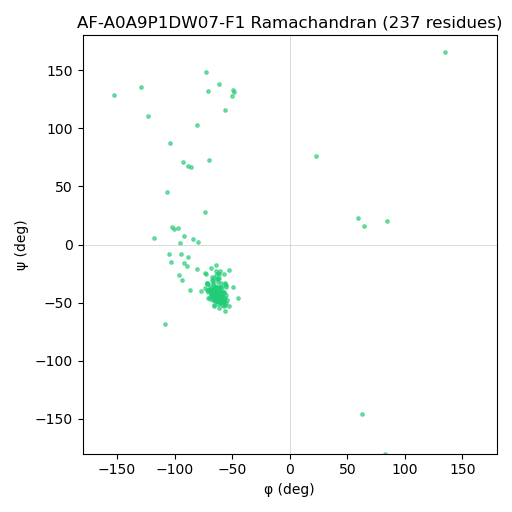 LEU A 1 181 ? 8.546 10.703 3.994 1.00 91.38 181 LEU A N 1
ATOM 1329 C CA . LEU A 1 181 ? 9.870 10.996 4.552 1.00 91.38 181 LEU A CA 1
ATOM 1330 C C . LEU A 1 181 ? 10.922 9.950 4.171 1.00 91.38 181 LEU A C 1
ATOM 1332 O O . LEU A 1 181 ? 12.058 10.307 3.872 1.00 91.38 181 LEU A O 1
ATOM 1336 N N . VAL A 1 182 ? 10.557 8.667 4.190 1.00 91.31 182 VAL A N 1
ATOM 1337 C CA . VAL A 1 182 ? 11.508 7.573 3.941 1.00 91.31 182 VAL A CA 1
ATOM 13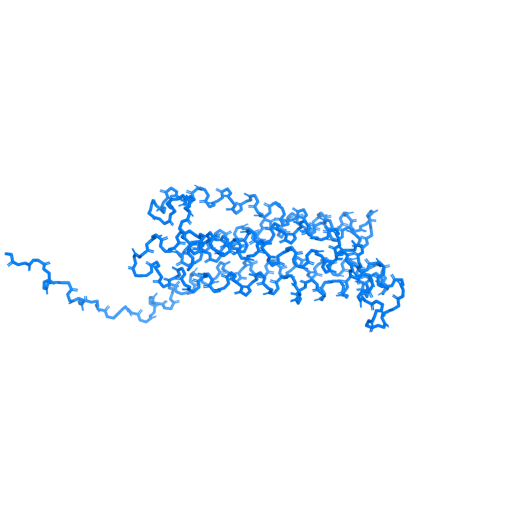38 C C . VAL A 1 182 ? 11.646 7.268 2.453 1.00 91.31 182 VAL A C 1
ATOM 1340 O O . VAL A 1 182 ? 12.747 7.002 1.972 1.00 91.31 182 VAL A O 1
ATOM 1343 N N . HIS A 1 183 ? 10.543 7.303 1.707 1.00 93.31 183 HIS A N 1
ATOM 1344 C CA . HIS A 1 183 ? 10.528 6.867 0.313 1.00 93.31 183 HIS A CA 1
ATOM 1345 C C . HIS A 1 183 ? 11.298 7.811 -0.603 1.00 93.31 183 HIS A C 1
ATOM 1347 O O . HIS A 1 183 ? 11.993 7.336 -1.491 1.00 93.31 183 HIS A O 1
ATOM 1353 N N . LEU A 1 184 ? 11.208 9.128 -0.397 1.00 92.00 184 LEU A N 1
ATOM 1354 C CA . LEU A 1 184 ? 11.877 10.112 -1.255 1.00 92.00 184 LEU A CA 1
ATOM 1355 C C . LEU A 1 184 ? 13.402 9.895 -1.352 1.00 92.00 184 LEU A C 1
ATOM 1357 O O . LEU A 1 184 ? 13.885 9.683 -2.469 1.00 92.00 184 LEU A O 1
ATOM 1361 N N . PRO A 1 185 ? 14.171 9.884 -0.241 1.00 94.62 185 PRO A N 1
ATOM 1362 C CA . PRO A 1 185 ? 15.615 9.661 -0.312 1.00 94.62 185 PRO A CA 1
ATOM 1363 C C . PRO A 1 185 ? 15.960 8.241 -0.775 1.00 94.62 185 PRO A C 1
ATOM 1365 O O . PRO A 1 185 ? 16.888 8.061 -1.562 1.00 94.62 185 PRO A O 1
ATOM 1368 N N . LEU A 1 186 ? 15.194 7.235 -0.337 1.00 95.31 186 LEU A N 1
ATOM 1369 C CA . LEU A 1 186 ? 15.428 5.841 -0.711 1.00 95.31 186 LEU A CA 1
ATOM 1370 C C . LEU A 1 186 ? 15.223 5.611 -2.213 1.00 95.31 186 LEU A C 1
ATOM 1372 O O . LEU A 1 186 ? 16.033 4.945 -2.853 1.00 95.31 186 LEU A O 1
ATOM 1376 N N . CYS A 1 187 ? 14.155 6.168 -2.783 1.00 96.25 187 CYS A N 1
ATOM 1377 C CA . CYS A 1 187 ? 13.852 6.044 -4.202 1.00 96.25 187 CYS A CA 1
ATOM 1378 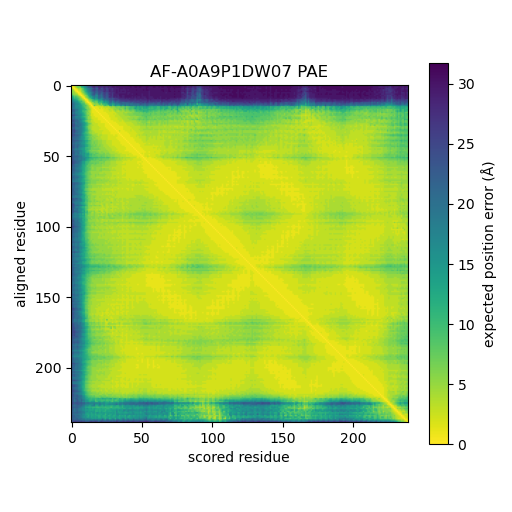C C . CYS A 1 187 ? 14.891 6.759 -5.055 1.00 96.25 187 CYS A C 1
ATOM 1380 O O . CYS A 1 187 ? 15.305 6.204 -6.066 1.00 96.25 187 CYS A O 1
ATOM 1382 N N . TRP A 1 188 ? 15.332 7.952 -4.650 1.00 95.94 188 TRP A N 1
ATOM 1383 C CA . TRP A 1 188 ? 16.403 8.658 -5.350 1.00 95.94 188 TRP A CA 1
ATOM 1384 C C . TRP A 1 188 ? 17.686 7.820 -5.394 1.00 95.94 188 TRP A C 1
ATOM 1386 O O . TRP A 1 188 ? 18.184 7.525 -6.477 1.00 95.94 188 TRP A O 1
ATOM 1396 N N . TYR A 1 189 ? 18.144 7.338 -4.235 1.00 97.38 189 TYR A N 1
ATOM 1397 C CA . TYR A 1 189 ? 19.353 6.519 -4.127 1.00 97.38 189 TYR A CA 1
ATOM 1398 C C . TYR A 1 189 ? 19.268 5.219 -4.943 1.00 97.38 189 TYR A C 1
ATOM 1400 O O . TYR A 1 189 ? 20.189 4.866 -5.677 1.00 97.38 189 TYR A O 1
ATOM 1408 N N . LEU A 1 190 ? 18.154 4.488 -4.840 1.00 97.25 190 LEU A N 1
ATOM 1409 C CA . LEU A 1 190 ? 18.008 3.212 -5.539 1.00 97.25 190 LEU A CA 1
ATOM 1410 C C . LEU A 1 190 ? 17.840 3.384 -7.048 1.00 97.25 190 LEU A C 1
ATOM 1412 O O . LEU A 1 190 ? 18.288 2.516 -7.791 1.00 97.25 190 LEU A O 1
ATOM 1416 N N . VAL A 1 191 ? 17.205 4.462 -7.514 1.00 97.19 191 VAL A N 1
ATOM 1417 C CA . VAL A 1 191 ? 17.094 4.737 -8.953 1.00 97.19 191 VAL A CA 1
ATOM 1418 C C . VAL A 1 191 ? 18.459 5.081 -9.550 1.00 97.19 191 VAL A C 1
ATOM 1420 O O . VAL A 1 191 ? 18.772 4.581 -10.626 1.00 97.19 191 VAL A O 1
ATOM 1423 N N . ASP A 1 192 ? 19.288 5.850 -8.840 1.00 96.19 192 ASP A N 1
ATOM 1424 C CA . ASP A 1 192 ? 20.643 6.201 -9.288 1.00 96.19 192 ASP A CA 1
ATOM 1425 C C . ASP A 1 192 ? 21.545 4.962 -9.450 1.00 96.19 192 ASP A C 1
ATOM 1427 O O . ASP A 1 192 ? 22.245 4.813 -10.450 1.00 96.19 192 ASP A O 1
ATOM 1431 N N . HIS A 1 193 ? 21.466 4.007 -8.515 1.00 96.69 193 HIS A N 1
ATOM 1432 C CA . HIS A 1 193 ? 22.343 2.829 -8.519 1.00 96.69 193 HIS A CA 1
ATOM 1433 C C . HIS A 1 193 ? 21.777 1.583 -9.215 1.00 96.69 193 HIS A C 1
ATOM 1435 O O . HIS A 1 193 ? 22.545 0.766 -9.722 1.00 96.69 193 HIS A O 1
ATOM 1441 N N . LEU A 1 194 ? 20.455 1.388 -9.212 1.00 96.69 194 LEU A N 1
ATOM 1442 C CA . LEU A 1 194 ? 19.792 0.176 -9.725 1.00 96.69 194 LEU A CA 1
ATOM 1443 C C . LEU A 1 194 ? 18.858 0.460 -10.912 1.00 96.69 194 LEU A C 1
ATOM 1445 O O . LEU A 1 194 ? 18.146 -0.440 -11.374 1.00 96.69 194 LEU A O 1
ATOM 1449 N N . GLY A 1 195 ? 18.833 1.701 -11.402 1.00 96.81 195 GLY A N 1
ATOM 1450 C CA . GLY A 1 195 ? 17.992 2.128 -12.513 1.00 96.81 195 GLY A CA 1
ATOM 1451 C C . GLY A 1 195 ? 16.499 2.004 -12.202 1.00 96.81 195 GLY A C 1
ATOM 1452 O O . GLY A 1 195 ? 16.046 2.164 -11.067 1.00 96.81 195 GLY A O 1
ATOM 1453 N N . TYR A 1 196 ? 15.702 1.677 -13.220 1.00 96.94 196 TYR A N 1
ATOM 1454 C CA . TYR A 1 196 ? 14.241 1.644 -13.109 1.00 96.94 196 TYR A CA 1
ATOM 1455 C C . TYR A 1 196 ? 13.723 0.632 -12.069 1.00 96.94 196 TYR A C 1
ATOM 1457 O O . TYR A 1 196 ? 12.676 0.849 -11.458 1.00 96.94 196 TYR A O 1
ATOM 1465 N N . LEU A 1 197 ? 14.462 -0.457 -11.818 1.00 97.56 197 LEU A N 1
ATOM 1466 C CA . LEU A 1 197 ? 14.114 -1.441 -10.786 1.00 97.56 197 LEU A CA 1
ATOM 1467 C C . LEU A 1 197 ? 14.243 -0.856 -9.375 1.00 97.56 197 LEU A C 1
ATOM 1469 O O . LEU A 1 197 ? 13.502 -1.264 -8.480 1.00 97.56 197 LEU A O 1
ATOM 1473 N N . GLY A 1 198 ? 15.119 0.135 -9.189 1.00 97.00 198 GLY A N 1
ATOM 1474 C CA . GLY A 1 198 ? 15.277 0.860 -7.934 1.00 97.00 198 GLY A CA 1
ATOM 1475 C C . GLY A 1 198 ? 13.971 1.479 -7.438 1.00 97.00 198 GLY A C 1
ATOM 1476 O O . GLY A 1 198 ? 13.674 1.405 -6.247 1.00 97.00 198 GLY A O 1
ATOM 1477 N N . ALA A 1 199 ? 13.128 1.979 -8.348 1.00 97.00 199 ALA A N 1
ATOM 1478 C CA . ALA A 1 199 ? 11.811 2.504 -7.994 1.00 97.00 199 ALA A CA 1
ATOM 1479 C C . ALA A 1 199 ? 10.862 1.412 -7.460 1.00 97.00 199 ALA A C 1
ATOM 1481 O O . ALA A 1 199 ? 10.165 1.644 -6.475 1.00 97.00 199 ALA A O 1
ATOM 1482 N N . ALA A 1 200 ? 10.852 0.204 -8.043 1.00 96.94 200 ALA A N 1
ATOM 1483 C CA . ALA A 1 200 ? 10.032 -0.905 -7.535 1.00 96.94 200 ALA A CA 1
ATOM 1484 C C . ALA A 1 200 ? 10.495 -1.382 -6.148 1.00 96.94 200 ALA A C 1
ATOM 1486 O O . ALA A 1 200 ? 9.666 -1.686 -5.283 1.00 96.94 200 ALA A O 1
ATOM 1487 N N . ILE A 1 201 ? 11.814 -1.431 -5.929 1.00 97.75 201 ILE A N 1
ATOM 1488 C CA . ILE A 1 201 ? 12.410 -1.805 -4.639 1.00 97.75 201 ILE A CA 1
ATOM 1489 C C . ILE A 1 201 ? 12.064 -0.755 -3.582 1.00 97.75 201 ILE A C 1
ATOM 1491 O O . ILE A 1 201 ? 11.586 -1.119 -2.508 1.00 97.75 201 ILE A O 1
ATOM 1495 N N . ALA A 1 202 ? 12.235 0.534 -3.896 1.00 96.69 202 ALA A N 1
ATOM 1496 C CA . ALA A 1 202 ? 11.897 1.634 -2.998 1.00 96.69 202 ALA A CA 1
ATOM 1497 C C . ALA A 1 202 ? 10.423 1.590 -2.583 1.00 96.69 202 ALA A C 1
ATOM 1499 O O . ALA A 1 202 ? 10.122 1.616 -1.391 1.00 96.69 202 ALA A O 1
ATOM 1500 N N . THR A 1 203 ? 9.510 1.417 -3.544 1.00 95.50 203 THR A N 1
ATOM 1501 C CA . THR A 1 203 ? 8.068 1.303 -3.273 1.00 95.50 203 THR A CA 1
ATOM 1502 C C . THR A 1 203 ? 7.747 0.098 -2.397 1.00 95.50 203 THR A C 1
ATOM 1504 O O . THR A 1 203 ? 6.948 0.198 -1.465 1.00 95.50 203 THR A O 1
ATOM 1507 N N . SER A 1 204 ? 8.383 -1.047 -2.649 1.00 96.50 204 SER A N 1
ATOM 1508 C CA . SER A 1 204 ? 8.154 -2.256 -1.853 1.00 96.50 204 SER A CA 1
ATOM 1509 C C . SER A 1 204 ? 8.676 -2.117 -0.425 1.00 96.50 204 SER A C 1
ATOM 1511 O O . SER A 1 204 ? 7.964 -2.455 0.521 1.00 96.50 204 SER A O 1
ATOM 1513 N N . ALA A 1 205 ? 9.872 -1.552 -0.253 1.00 96.56 205 ALA A N 1
ATOM 1514 C CA . ALA A 1 205 ? 10.450 -1.261 1.055 1.00 96.56 205 ALA A CA 1
ATOM 1515 C C . ALA A 1 205 ? 9.626 -0.215 1.824 1.00 96.56 205 ALA A C 1
ATOM 1517 O O . ALA A 1 205 ? 9.335 -0.401 3.007 1.00 96.56 205 ALA A O 1
ATOM 1518 N N . GLY A 1 206 ? 9.181 0.847 1.147 1.00 95.31 206 GLY A N 1
ATOM 1519 C CA . GLY A 1 206 ? 8.304 1.869 1.712 1.00 95.31 206 GLY A CA 1
ATOM 1520 C C . GLY A 1 206 ? 6.981 1.282 2.203 1.00 95.31 206 GLY A C 1
ATOM 1521 O O . GLY A 1 206 ? 6.583 1.527 3.341 1.00 95.31 206 GLY A O 1
ATOM 1522 N N . ASN A 1 207 ? 6.332 0.434 1.399 1.00 95.56 207 ASN A N 1
ATOM 1523 C CA . ASN A 1 207 ? 5.104 -0.259 1.799 1.00 95.56 207 ASN A CA 1
ATOM 1524 C C . ASN A 1 207 ? 5.324 -1.232 2.962 1.00 95.56 207 ASN A C 1
ATOM 1526 O O . ASN A 1 207 ? 4.465 -1.331 3.839 1.00 95.56 207 ASN A O 1
ATOM 1530 N N . PHE A 1 208 ? 6.465 -1.919 3.010 1.00 97.06 208 PHE A N 1
ATOM 1531 C CA . PHE A 1 208 ? 6.817 -2.785 4.132 1.00 97.06 208 PHE A CA 1
ATOM 1532 C C . PHE A 1 208 ? 6.959 -1.990 5.439 1.00 97.06 208 PHE A C 1
ATOM 1534 O O . PHE A 1 208 ? 6.327 -2.325 6.442 1.00 97.06 208 PHE A O 1
ATOM 1541 N N . LEU A 1 209 ? 7.705 -0.880 5.426 1.00 96.12 209 LEU A N 1
ATOM 1542 C CA . LEU A 1 209 ? 7.839 0.004 6.591 1.00 96.12 209 LEU A CA 1
ATOM 1543 C C . LEU A 1 209 ? 6.498 0.625 7.002 1.00 96.12 209 LEU A C 1
ATOM 1545 O O . LEU A 1 209 ? 6.173 0.678 8.191 1.00 96.12 209 LEU A O 1
ATOM 1549 N N . ARG A 1 210 ? 5.686 1.043 6.023 1.00 95.06 210 ARG A N 1
ATOM 1550 C CA . ARG A 1 210 ? 4.331 1.564 6.250 1.00 95.06 210 ARG A CA 1
ATOM 1551 C C . ARG A 1 210 ? 3.445 0.529 6.942 1.00 95.06 210 ARG A C 1
ATOM 1553 O O . ARG A 1 210 ? 2.749 0.873 7.896 1.00 95.06 210 ARG A O 1
ATOM 1560 N N . MET A 1 211 ? 3.508 -0.729 6.509 1.00 97.25 211 MET A N 1
ATOM 1561 C CA . MET A 1 211 ? 2.774 -1.838 7.119 1.00 97.25 211 MET A CA 1
ATOM 1562 C C . MET A 1 211 ? 3.186 -2.041 8.580 1.00 97.25 211 MET A C 1
ATOM 1564 O O . MET A 1 211 ? 2.314 -2.097 9.447 1.00 97.25 211 MET A O 1
ATOM 1568 N N . LEU A 1 212 ? 4.489 -2.090 8.877 1.00 97.38 212 LEU A N 1
ATOM 1569 C CA . LEU A 1 212 ? 4.980 -2.235 10.254 1.00 97.38 212 LEU A CA 1
ATOM 1570 C C . LEU A 1 212 ? 4.495 -1.093 11.156 1.00 97.38 212 LEU A C 1
ATOM 1572 O O . LEU A 1 212 ? 4.033 -1.336 12.273 1.00 97.38 212 LEU A O 1
ATOM 1576 N N . TRP A 1 213 ? 4.540 0.146 10.659 1.00 96.31 213 TRP A N 1
ATOM 1577 C CA . TRP A 1 213 ? 4.051 1.314 11.390 1.00 96.31 213 TRP A CA 1
ATOM 1578 C C . TRP A 1 213 ? 2.555 1.232 11.697 1.00 96.31 213 TRP A C 1
ATOM 1580 O O . TRP A 1 213 ? 2.135 1.474 12.833 1.00 96.31 213 TRP A O 1
ATOM 1590 N N . VAL A 1 214 ? 1.743 0.870 10.701 1.00 96.50 214 VAL A N 1
ATOM 1591 C CA . VAL A 1 214 ? 0.291 0.749 10.870 1.00 96.50 214 VAL A CA 1
ATOM 1592 C C . VAL A 1 214 ? -0.057 -0.399 11.811 1.00 96.50 214 VAL A C 1
ATOM 1594 O O . VAL A 1 214 ? -0.888 -0.194 12.692 1.00 96.50 214 VAL A O 1
ATOM 1597 N N . ILE A 1 215 ? 0.607 -1.555 11.721 1.00 96.00 215 ILE A N 1
ATOM 1598 C CA . ILE A 1 215 ? 0.416 -2.664 12.671 1.00 96.00 215 ILE A CA 1
ATOM 1599 C C . ILE A 1 215 ? 0.759 -2.209 14.092 1.00 96.00 215 ILE A C 1
ATOM 1601 O O . ILE A 1 215 ? -0.060 -2.364 14.996 1.00 96.00 215 ILE A O 1
ATOM 1605 N N . PHE A 1 216 ? 1.918 -1.576 14.294 1.00 95.50 216 PHE A N 1
ATOM 1606 C CA . PHE A 1 216 ? 2.328 -1.075 15.608 1.00 95.50 216 PHE A CA 1
ATOM 1607 C C . PHE A 1 216 ? 1.298 -0.104 16.199 1.00 95.50 216 PHE A C 1
ATOM 1609 O O . PHE A 1 216 ? 0.870 -0.262 17.344 1.00 95.50 216 PHE A O 1
ATOM 1616 N N . LYS A 1 217 ? 0.860 0.889 15.417 1.00 94.25 217 LYS A N 1
ATOM 1617 C CA . LYS A 1 217 ? -0.157 1.860 15.842 1.00 94.25 217 LYS A CA 1
ATOM 1618 C C . LYS A 1 217 ? -1.515 1.207 16.097 1.00 94.25 217 LYS A C 1
ATOM 1620 O O . LYS A 1 217 ? -2.166 1.578 17.068 1.00 94.25 217 LYS A O 1
ATOM 1625 N N . THR A 1 218 ? -1.903 0.224 15.287 1.00 93.12 218 THR A N 1
ATOM 1626 C CA . THR A 1 218 ? -3.141 -0.547 15.474 1.00 93.12 218 THR A CA 1
ATOM 1627 C C . THR A 1 218 ? -3.099 -1.297 16.798 1.00 93.12 218 THR A C 1
ATOM 1629 O O . THR A 1 218 ? -3.991 -1.112 17.614 1.00 93.12 218 THR A O 1
ATOM 1632 N N . CYS A 1 219 ? -2.031 -2.049 17.083 1.00 91.19 219 CYS A N 1
ATOM 1633 C CA . CYS A 1 219 ? -1.872 -2.757 18.357 1.00 91.19 219 CYS A CA 1
ATOM 1634 C C . CYS A 1 219 ? -1.951 -1.816 19.567 1.00 91.19 219 CYS A C 1
ATOM 1636 O O . CYS A 1 219 ? -2.450 -2.201 20.621 1.00 91.19 219 CYS A O 1
ATOM 1638 N N . ARG A 1 220 ? -1.476 -0.569 19.433 1.00 88.88 220 ARG A N 1
ATOM 1639 C CA . ARG A 1 220 ? -1.642 0.443 20.484 1.00 88.88 220 ARG A CA 1
ATOM 1640 C C . ARG A 1 220 ? -3.087 0.916 20.609 1.00 88.88 220 ARG A C 1
ATOM 1642 O O . ARG A 1 220 ? -3.557 0.984 21.735 1.00 88.88 220 ARG A O 1
ATOM 1649 N N . ALA A 1 221 ? -3.752 1.211 19.493 1.00 88.19 221 ALA A N 1
ATOM 1650 C CA . ALA A 1 221 ? -5.142 1.668 19.461 1.00 88.19 221 ALA A CA 1
ATOM 1651 C C . ALA A 1 221 ? -6.134 0.597 19.942 1.00 88.19 221 ALA A C 1
ATOM 1653 O O . ALA A 1 221 ? -7.161 0.932 20.514 1.00 88.19 221 ALA A O 1
ATOM 1654 N N . LEU A 1 222 ? -5.811 -0.692 19.778 1.00 85.94 222 LEU A N 1
ATOM 1655 C CA . LEU A 1 222 ? -6.625 -1.796 20.297 1.00 85.94 222 LEU A CA 1
ATOM 1656 C C . LEU A 1 222 ? -6.787 -1.771 21.823 1.00 85.94 222 LEU A C 1
ATOM 1658 O O . LEU A 1 222 ? -7.771 -2.307 22.316 1.00 85.94 222 LEU A O 1
ATOM 1662 N N . ARG A 1 223 ? -5.874 -1.128 22.565 1.00 79.50 223 ARG A N 1
ATOM 1663 C CA . ARG A 1 223 ? -6.043 -0.922 24.015 1.00 79.50 223 ARG A CA 1
ATOM 1664 C C . ARG A 1 223 ? -7.193 0.025 24.347 1.00 79.50 223 ARG A C 1
ATOM 1666 O O . ARG A 1 223 ? -7.828 -0.153 25.373 1.00 79.50 223 ARG A O 1
ATOM 1673 N N . ASP A 1 224 ? -7.464 0.981 23.465 1.00 80.12 224 ASP A N 1
ATOM 1674 C CA . ASP A 1 224 ? -8.546 1.954 23.625 1.00 80.12 224 ASP A CA 1
ATOM 1675 C C . ASP A 1 224 ? -9.855 1.463 22.963 1.00 80.12 224 ASP A C 1
ATOM 1677 O O . ASP A 1 224 ? -10.937 1.975 23.240 1.00 80.12 224 ASP A O 1
ATOM 1681 N N . LEU A 1 225 ? -9.769 0.446 22.093 1.00 78.62 225 LEU A N 1
ATOM 1682 C CA . LEU A 1 225 ? -10.874 -0.161 21.338 1.00 78.62 225 LEU A CA 1
ATOM 1683 C C . LEU A 1 225 ? -11.247 -1.550 21.887 1.00 78.62 225 LEU A C 1
ATOM 1685 O O . LEU A 1 225 ? -11.428 -2.494 21.116 1.00 78.62 225 LEU A O 1
ATOM 1689 N N . GLU A 1 226 ? -11.355 -1.678 23.212 1.00 62.50 226 GLU A N 1
ATOM 1690 C CA . GLU A 1 226 ? -11.380 -2.953 23.956 1.00 62.50 226 GLU A CA 1
ATOM 1691 C C . GLU A 1 226 ? -12.436 -3.975 23.467 1.00 62.50 226 GLU A C 1
ATOM 1693 O O . GLU A 1 226 ? -12.258 -5.178 23.630 1.00 62.50 226 GLU A O 1
ATOM 1698 N N . ASN A 1 227 ? -13.493 -3.524 22.777 1.00 72.62 227 ASN A N 1
ATOM 1699 C CA . ASN A 1 227 ? -14.556 -4.386 22.241 1.00 72.62 227 ASN A CA 1
ATOM 1700 C C . ASN A 1 227 ? -14.480 -4.661 20.727 1.00 72.62 227 ASN A C 1
ATOM 1702 O O . ASN A 1 227 ? -15.148 -5.579 20.249 1.00 72.62 227 ASN A O 1
ATOM 1706 N N . SER A 1 228 ? -13.697 -3.894 19.962 1.00 75.00 228 SER A N 1
ATOM 1707 C CA . SER A 1 228 ? -13.712 -3.936 18.490 1.00 75.00 228 SER A CA 1
ATOM 1708 C C . SER A 1 228 ? -12.907 -5.083 17.882 1.00 75.00 228 SER A C 1
ATOM 1710 O O . SER A 1 228 ? -13.136 -5.446 16.728 1.00 75.00 228 SER A O 1
ATOM 1712 N N . TRP A 1 229 ? -11.952 -5.652 18.620 1.00 81.06 229 TRP A N 1
ATOM 1713 C CA . TRP A 1 229 ? -11.167 -6.802 18.175 1.00 81.06 229 TRP A CA 1
ATOM 1714 C C . TRP A 1 229 ? -11.294 -7.959 19.162 1.00 81.06 229 TRP A C 1
ATOM 1716 O O . TRP A 1 229 ? -10.745 -7.917 20.256 1.00 81.06 229 TRP A O 1
ATOM 1726 N N . GLN A 1 230 ? -11.980 -9.021 18.740 1.00 78.50 230 GLN A N 1
ATOM 1727 C CA . GLN A 1 230 ? -12.253 -10.202 19.569 1.00 78.50 230 GLN A CA 1
ATOM 1728 C C . GLN A 1 230 ? -11.316 -11.386 19.266 1.00 78.50 230 GLN A C 1
ATOM 1730 O O . GLN A 1 230 ? -11.560 -12.511 19.695 1.00 78.50 230 GLN A O 1
ATOM 1735 N N . GLY A 1 231 ? -10.231 -11.147 18.521 1.00 81.19 231 GLY A N 1
ATOM 1736 C CA . GLY A 1 231 ? -9.298 -12.188 18.092 1.00 81.19 231 GLY A CA 1
ATOM 1737 C C . GLY A 1 231 ? -9.744 -12.952 16.841 1.00 81.19 231 GLY A C 1
ATOM 1738 O O . GLY A 1 231 ? -10.778 -12.673 16.232 1.00 81.19 231 GLY A O 1
ATOM 1739 N N . LEU A 1 232 ? -8.916 -13.913 16.423 1.00 81.19 232 LEU A N 1
ATOM 1740 C CA . LEU A 1 232 ? -9.175 -14.736 15.240 1.00 81.19 232 LEU A CA 1
ATOM 1741 C C . LEU A 1 232 ? -10.321 -15.718 15.503 1.00 81.19 232 LEU A C 1
ATOM 1743 O O . LEU A 1 232 ? -10.313 -16.436 16.502 1.00 81.19 232 LEU A O 1
ATOM 1747 N N . SER A 1 233 ? -11.279 -15.793 14.579 1.00 81.62 233 SER A N 1
ATOM 1748 C CA . SER A 1 233 ? -12.462 -16.641 14.713 1.00 81.62 233 SER A CA 1
ATOM 1749 C C . SER A 1 233 ? -12.683 -17.510 13.481 1.00 81.62 233 SER A C 1
ATOM 1751 O O . SER A 1 233 ? -12.668 -17.035 12.347 1.00 81.62 233 SER A O 1
ATOM 1753 N N . LYS A 1 234 ? -12.996 -18.796 13.698 1.00 78.19 234 LYS A N 1
ATOM 1754 C CA . LYS A 1 234 ? -13.416 -19.712 12.619 1.00 78.19 234 LYS A CA 1
ATOM 1755 C C . LYS A 1 234 ? -14.736 -19.285 11.971 1.00 78.19 234 LYS A C 1
ATOM 1757 O O . LYS A 1 234 ? -15.030 -19.722 10.862 1.00 78.19 234 LYS A O 1
ATOM 1762 N N . LEU A 1 235 ? -15.514 -18.426 12.633 1.00 78.25 235 LEU A N 1
ATOM 1763 C CA . LEU A 1 235 ? -16.736 -17.854 12.072 1.00 78.25 235 LEU A CA 1
ATOM 1764 C C . LEU A 1 235 ? -16.444 -16.975 10.846 1.00 78.25 235 LEU A C 1
ATOM 1766 O O . LEU A 1 235 ? -17.293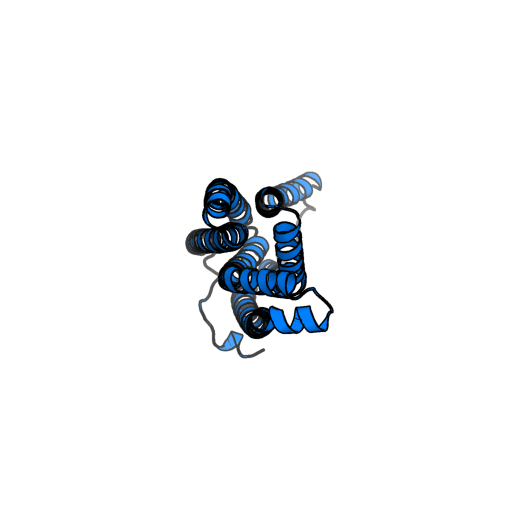 -16.855 9.973 1.00 78.25 235 LEU A O 1
ATOM 1770 N N . ALA A 1 236 ? -15.223 -16.447 10.710 1.00 71.94 236 ALA A N 1
ATOM 1771 C CA . ALA A 1 236 ? -14.811 -15.731 9.505 1.00 71.94 236 ALA A CA 1
ATOM 1772 C C . ALA A 1 236 ? -14.833 -16.616 8.242 1.00 71.94 236 ALA A C 1
ATOM 1774 O O . ALA A 1 236 ? -15.004 -16.093 7.147 1.00 71.94 236 ALA A O 1
ATOM 1775 N N . LEU A 1 237 ? -14.707 -17.943 8.388 1.00 75.06 237 LEU A N 1
ATOM 1776 C CA . LEU A 1 237 ? -14.763 -18.916 7.285 1.00 75.06 237 LEU A CA 1
ATOM 1777 C C . LEU A 1 237 ? -16.186 -19.399 6.973 1.00 75.06 237 LEU A C 1
ATOM 1779 O O . LEU A 1 237 ? -16.394 -20.090 5.980 1.00 75.06 237 LEU A O 1
ATOM 1783 N N . ARG A 1 238 ? -17.153 -19.075 7.834 1.00 72.50 238 ARG A N 1
ATOM 1784 C CA . ARG A 1 238 ? -18.570 -19.392 7.655 1.00 72.50 238 ARG A CA 1
ATOM 1785 C C . ARG A 1 238 ? -19.256 -18.094 7.232 1.00 72.50 238 ARG A C 1
ATOM 1787 O O . ARG A 1 238 ? -19.624 -17.275 8.077 1.00 72.50 238 ARG A O 1
ATOM 1794 N N . GLY A 1 239 ? -19.248 -17.853 5.924 1.00 56.56 239 GLY A N 1
ATOM 1795 C CA . GLY A 1 239 ? -20.042 -16.811 5.271 1.00 56.56 239 GLY A CA 1
ATOM 1796 C C . GLY A 1 239 ? -21.442 -17.326 5.006 1.00 56.56 239 GLY A C 1
ATOM 1797 O O . GLY A 1 239 ? -21.533 -18.497 4.575 1.00 56.56 239 GLY A O 1
#

Nearest PDB structures (foldseek):
  5y50-assembly1_A  TM=9.122E-01  e=1.208E-08  Arabidopsis thaliana
  5xjj-assembly1_A  TM=9.159E-01  e=2.148E-08  Camelina sativa
  7dqk-assembly1_A  TM=9.122E-01  e=8.097E-08  Nicotiana tabacum
  4mlb-assembly1_C  TM=8.287E-01  e=3.178E-05  Pyrococcus furiosus
  3vvn-assembly1_A  TM=8.055E-01  e=2.037E-04  Pyrococcus furiosus DSM 3638

Solvent-accessible surface area (backbone atoms only — not comparable to full-atom values): 12147 Å² total; per-residue (Å²): 139,72,95,74,74,82,72,72,77,84,70,73,80,72,53,67,70,58,53,55,48,54,53,48,66,50,45,50,30,44,52,51,16,53,51,29,51,50,51,49,54,50,51,44,51,53,59,31,42,75,78,29,71,66,52,31,52,16,48,50,53,29,51,52,51,41,40,65,61,44,52,48,50,44,51,52,55,25,49,54,38,19,54,55,27,26,53,26,47,75,70,68,37,27,68,55,32,34,38,40,55,50,38,46,52,54,53,47,53,58,49,46,53,55,41,49,54,49,36,71,46,29,34,62,55,33,44,75,74,67,43,56,69,70,43,20,50,50,15,24,53,37,39,55,54,27,46,67,15,51,56,25,41,44,59,38,46,44,50,45,29,52,31,39,33,70,72,50,28,63,60,42,24,55,39,16,51,52,33,41,68,53,32,56,62,46,25,54,55,30,29,75,76,56,39,65,51,14,36,27,47,25,52,18,51,31,25,44,54,34,26,55,50,48,52,55,52,47,66,57,48,46,70,80,39,70,66,44,61,82,71,93,57,78,63,45,78,64,124